Protein AF-A0A8J2XDL2-F1 (afdb_monomer)

Mean predicted aligned error: 12.48 Å

Radius of gyration: 24.49 Å; Cα contacts (8 Å, |Δi|>4): 687; chains: 1; bounding box: 80×58×61 Å

Secondary structure (DSSP, 8-state):
---PPPPP------EEEEE-S-EEEESSSS-GGGS-GGGEEEE-SSSEEEEEEEEEEETTEEEEEESS--BTTBSEEEEEGGGEEEEETTS-B--------HHHHHHHHHHHTT-----STT-EEEEEEETB-TTS-B----TTS--EEEEEEEEETTEEEEEEEEEEESS--HHHHHS-SSTT-EEEEPSEEEEEEEEEEETTTEEEEEE-SS-EEEEEE-S-SS-STTPEEEEE-----EEE-TT--TT--TTS-SS-EEES-HHHHHHHHHHHHT-HHHHH-TT--EEEEEEEGGG-

Solvent-accessible surface area (backbone atoms only — not comparable to full-atom values): 16258 Å² total; per-residue (Å²): 135,84,82,82,77,78,79,78,78,83,69,84,43,55,28,33,42,32,31,73,42,71,43,59,36,21,61,55,99,64,64,71,91,78,45,57,75,80,44,43,47,77,44,73,68,71,78,37,78,41,46,17,54,48,74,46,71,55,95,69,21,37,39,34,30,43,39,99,52,62,58,90,85,41,42,51,35,30,36,51,47,94,30,41,46,48,22,38,85,86,67,48,72,53,69,78,76,70,73,50,55,65,43,48,30,50,53,52,41,28,57,77,70,70,45,85,77,60,62,54,84,62,30,63,32,40,36,34,30,39,23,22,43,97,91,63,45,71,54,87,61,60,85,25,34,43,50,11,35,40,31,32,38,26,28,60,96,86,42,62,38,61,83,42,75,40,55,4,24,56,50,38,5,57,55,23,38,75,50,57,87,38,95,59,21,20,31,31,58,52,76,41,73,48,61,18,35,24,72,42,56,54,93,78,74,45,82,25,35,32,50,73,62,45,68,46,53,23,24,23,26,58,84,54,78,86,50,67,81,90,40,53,81,45,76,42,84,81,67,52,25,42,42,54,35,76,58,45,59,58,77,38,42,49,89,60,16,55,23,20,35,28,31,29,36,51,66,61,36,50,52,50,52,53,55,56,59,60,15,56,64,31,68,76,33,73,80,40,60,38,51,40,35,35,40,57,33,91,67,95

Foldseek 3Di:
DDDDDDDDDDFLQFKKKWFAAWWKWAQDPDDPVPDDPLGIDIDHDPGDIFRFNDWDDDPQWIFTQTTPDDDSPDRTITIHNVGIFMAGPVRHTDDRPPPPQLQVLVVVLCVVVVNDDDAPPLAWAKEKEQQADPRLHGHPSDAFFQRIKIFIWYADVNRIDTPAIFRWDQFAFLCCQVVPPDQLAQWRFDAFKDWAWAWDDDVNPDIWTWGHRAKTKTFHNNVSPRDSPPTDIDIGHDGQIEEEQDQDDRRHSDHVGSRHIYGHDNVSRVVRVVSVCSRVQCVVPSRGTHMYGYHYSVSD

Structure (mmCIF, N/CA/C/O backbone):
data_AF-A0A8J2XDL2-F1
#
_entry.id   AF-A0A8J2XDL2-F1
#
loop_
_atom_site.group_PDB
_atom_site.id
_atom_site.type_symbol
_atom_site.label_atom_id
_atom_site.label_alt_id
_atom_site.label_comp_id
_atom_site.label_asym_id
_atom_site.label_entity_id
_atom_site.label_seq_id
_atom_site.pdbx_PDB_ins_code
_atom_site.Cartn_x
_atom_site.Cartn_y
_atom_site.Cartn_z
_atom_site.occupancy
_atom_site.B_iso_or_equiv
_atom_site.auth_seq_id
_atom_site.auth_comp_id
_atom_site.auth_asym_id
_atom_site.auth_atom_id
_atom_site.pdbx_PDB_model_num
ATOM 1 N N . MET A 1 1 ? -58.203 36.054 27.767 1.00 39.81 1 MET A N 1
ATOM 2 C CA . MET A 1 1 ? -57.000 36.699 27.205 1.00 39.81 1 MET A CA 1
ATOM 3 C C . MET A 1 1 ? -55.914 35.641 27.197 1.00 39.81 1 MET A C 1
ATOM 5 O O . MET A 1 1 ? -55.476 35.220 28.258 1.00 39.81 1 MET A O 1
ATOM 9 N N . LEU A 1 2 ? -55.676 35.085 26.010 1.00 34.97 2 LEU A N 1
ATOM 10 C CA . LEU A 1 2 ? -54.760 33.978 25.745 1.00 34.97 2 LEU A CA 1
ATOM 11 C C . LEU A 1 2 ? -53.324 34.446 26.010 1.00 34.97 2 LEU A C 1
ATOM 13 O O . LEU A 1 2 ? -52.932 35.502 25.521 1.00 34.97 2 LEU A O 1
ATOM 17 N N . LEU A 1 3 ? -52.569 33.686 26.800 1.00 32.34 3 LEU A N 1
ATOM 18 C CA . LEU A 1 3 ? -51.125 33.861 26.916 1.00 32.34 3 LEU A CA 1
ATOM 19 C C . LEU A 1 3 ? -50.498 33.199 25.688 1.00 32.34 3 LEU A C 1
ATOM 21 O O . LEU A 1 3 ? -50.536 31.979 25.556 1.00 32.34 3 LEU A O 1
ATOM 25 N N . GLU A 1 4 ? -49.989 34.013 24.768 1.00 34.16 4 GLU A N 1
ATOM 26 C CA . GLU A 1 4 ? -49.201 33.544 23.632 1.00 34.16 4 GLU A CA 1
ATOM 27 C C . GLU A 1 4 ? -47.918 32.870 24.138 1.00 34.16 4 GLU A C 1
ATOM 29 O O . GLU A 1 4 ? -47.067 33.498 24.776 1.00 34.16 4 GLU A O 1
ATOM 34 N N . GLU A 1 5 ? -47.766 31.578 23.848 1.00 40.28 5 GLU A N 1
ATOM 35 C CA . GLU A 1 5 ? -46.479 30.900 23.952 1.00 40.28 5 GLU A CA 1
ATOM 36 C C . GLU A 1 5 ? -45.518 31.509 22.925 1.00 40.28 5 GLU A C 1
ATOM 38 O O . GLU A 1 5 ? -45.758 31.467 21.716 1.00 40.28 5 GLU A O 1
ATOM 43 N N . LYS A 1 6 ? -44.399 32.069 23.398 1.00 35.56 6 LYS A N 1
ATOM 44 C CA . LYS A 1 6 ? -43.301 32.472 22.513 1.00 35.56 6 LYS A CA 1
ATOM 45 C C . LYS A 1 6 ? -42.813 31.242 21.731 1.00 35.56 6 LYS A C 1
ATOM 47 O O . LYS A 1 6 ? -42.549 30.209 22.352 1.00 35.56 6 LYS A O 1
ATOM 52 N N . PRO A 1 7 ? -42.628 31.332 20.403 1.00 38.03 7 PRO A N 1
ATOM 53 C CA . PRO A 1 7 ? -42.172 30.197 19.616 1.00 38.03 7 PRO A CA 1
ATOM 54 C C . PRO A 1 7 ? -40.765 29.788 20.065 1.00 38.03 7 PRO A C 1
ATOM 56 O O . PRO A 1 7 ? -39.837 30.599 20.057 1.00 38.03 7 PRO A O 1
ATOM 59 N N . LYS A 1 8 ? -40.598 28.516 20.454 1.00 44.81 8 LYS A N 1
ATOM 60 C CA . LYS A 1 8 ? -39.275 27.901 20.624 1.00 44.81 8 LYS A CA 1
ATOM 61 C C . LYS A 1 8 ? -38.514 28.065 19.310 1.00 44.81 8 LYS A C 1
ATOM 63 O O . LYS A 1 8 ? -38.949 27.565 18.274 1.00 44.81 8 LYS A O 1
ATOM 68 N N . GLN A 1 9 ? -37.397 28.779 19.358 1.00 41.22 9 GLN A N 1
ATOM 69 C CA . GLN A 1 9 ? -36.483 28.946 18.234 1.00 41.22 9 GLN A CA 1
ATOM 70 C C . GLN A 1 9 ? -36.079 27.544 17.743 1.00 41.22 9 GLN A C 1
ATOM 72 O O . GLN A 1 9 ? -35.482 26.775 18.497 1.00 41.22 9 GLN A O 1
ATOM 77 N N . LYS A 1 10 ? -36.482 27.170 16.520 1.00 44.41 10 LYS A N 1
ATOM 78 C CA . LYS A 1 10 ? -36.089 25.899 15.895 1.00 44.41 10 LYS A CA 1
ATOM 79 C C . LYS A 1 10 ? -34.563 25.872 15.821 1.00 44.41 10 LYS A C 1
ATOM 81 O O . LYS A 1 10 ? -33.968 26.744 15.199 1.00 44.41 10 LYS A O 1
ATOM 86 N N . THR A 1 11 ? -33.938 24.917 16.498 1.00 53.81 11 THR A N 1
ATOM 87 C CA . THR A 1 11 ? -32.492 24.728 16.435 1.00 53.81 11 THR A CA 1
ATOM 88 C C . THR A 1 11 ? -32.167 23.915 15.179 1.00 53.81 11 THR A C 1
ATOM 90 O O . THR A 1 11 ? -32.761 22.863 14.959 1.00 53.81 11 THR A O 1
ATOM 93 N N . ASP A 1 12 ? -31.202 24.357 14.369 1.00 66.12 12 ASP A N 1
ATOM 94 C CA . ASP A 1 12 ? -30.676 23.582 13.226 1.00 66.12 12 ASP A CA 1
ATOM 95 C C . ASP A 1 12 ? -29.764 22.415 13.674 1.00 66.12 12 ASP A C 1
ATOM 97 O O . ASP A 1 12 ? -28.997 21.853 12.893 1.00 66.12 12 ASP A O 1
ATOM 101 N N . ALA A 1 13 ? -29.808 22.050 14.959 1.00 70.38 13 ALA A N 1
ATOM 102 C CA . ALA A 1 13 ? -29.016 20.967 15.519 1.00 70.38 13 ALA A CA 1
ATOM 103 C C . ALA A 1 13 ? -29.561 19.619 15.034 1.00 70.38 13 ALA A C 1
ATOM 105 O O . ALA A 1 13 ? -30.690 19.228 15.341 1.00 70.38 13 ALA A O 1
ATOM 106 N N . LEU A 1 14 ? -28.744 18.895 14.276 1.00 79.88 14 LEU A N 1
ATOM 107 C CA . LEU A 1 14 ? -29.090 17.580 13.737 1.00 79.88 14 LEU A CA 1
ATOM 108 C C . LEU A 1 14 ? -28.860 16.458 14.758 1.00 79.88 14 LEU A C 1
ATOM 110 O O . LEU A 1 14 ? -29.436 15.379 14.627 1.00 79.88 14 LEU A O 1
ATOM 114 N N . TYR A 1 15 ? -28.038 16.714 15.779 1.00 89.56 15 TYR A N 1
ATOM 115 C CA . TYR A 1 15 ? -27.585 15.711 16.738 1.00 89.56 15 TYR A CA 1
ATOM 116 C C . TYR A 1 15 ? -27.472 16.281 18.156 1.00 89.56 15 TYR A C 1
ATOM 118 O O . TYR A 1 15 ? -27.410 17.496 18.356 1.00 89.56 15 TYR A O 1
ATOM 126 N N . ILE A 1 16 ? -27.385 15.393 19.146 1.00 93.19 16 ILE A N 1
ATOM 127 C CA . ILE A 1 16 ? -27.114 15.727 20.548 1.00 93.19 16 ILE A CA 1
ATOM 128 C C . ILE A 1 16 ? -25.923 14.897 21.025 1.00 93.19 16 ILE A C 1
ATOM 130 O O . ILE A 1 16 ? -25.947 13.669 20.954 1.00 93.19 16 ILE A O 1
ATOM 134 N N . LEU A 1 17 ? -24.882 15.553 21.535 1.00 93.19 17 LEU A N 1
ATOM 135 C CA . LEU A 1 17 ? -23.805 14.895 22.267 1.00 93.19 17 LEU A CA 1
ATOM 136 C C . LEU A 1 17 ? -24.147 14.903 23.759 1.00 93.19 17 LEU A C 1
ATOM 138 O O . LEU A 1 17 ? -24.135 15.950 24.401 1.00 93.19 17 LEU A O 1
ATOM 142 N N . LYS A 1 18 ? -24.437 13.731 24.314 1.00 94.62 18 LYS A N 1
ATOM 143 C CA . LYS A 1 18 ? -24.759 13.527 25.724 1.00 94.62 18 LYS A CA 1
ATOM 144 C C . LYS A 1 18 ? -23.539 13.023 26.482 1.00 94.62 18 LYS A C 1
ATOM 146 O O . LYS A 1 18 ? -23.069 11.914 26.239 1.00 94.62 18 LYS A O 1
ATOM 151 N N . VAL A 1 19 ? -23.036 13.809 27.422 1.00 94.12 19 VAL A N 1
ATOM 152 C CA . VAL A 1 19 ? -21.980 13.400 28.350 1.00 94.12 19 VAL A CA 1
ATOM 153 C C . VAL A 1 19 ? -22.596 12.521 29.434 1.00 94.12 19 VAL A C 1
ATOM 155 O O . VAL A 1 19 ? -23.538 12.929 30.108 1.00 94.12 19 VAL A O 1
ATOM 158 N N . VAL A 1 20 ? -22.088 11.295 29.575 1.00 93.38 20 VAL A N 1
ATOM 159 C CA . VAL A 1 20 ? -22.598 10.280 30.518 1.00 93.38 20 VAL A CA 1
ATOM 160 C C . VAL A 1 20 ? -21.590 9.915 31.613 1.00 93.38 20 VAL A C 1
ATOM 162 O O . VAL A 1 20 ? -21.934 9.198 32.549 1.00 93.38 20 VAL A O 1
ATOM 165 N N . LYS A 1 21 ? -20.347 10.399 31.503 1.00 91.81 21 LYS A N 1
ATOM 166 C CA . LYS A 1 21 ? -19.272 10.302 32.505 1.00 91.81 21 LYS A CA 1
ATOM 167 C C . LYS A 1 21 ? -18.433 11.584 32.470 1.00 91.81 21 LYS A C 1
ATOM 169 O O . LYS A 1 21 ? -18.354 12.176 31.391 1.00 91.81 21 LYS A O 1
ATOM 174 N N . PRO A 1 22 ? -17.760 11.983 33.570 1.00 93.19 22 PRO A N 1
ATOM 175 C CA . PRO A 1 22 ? -16.950 13.195 33.559 1.00 93.19 22 PRO A CA 1
ATOM 176 C C . PRO A 1 22 ? -15.872 13.079 32.482 1.00 93.19 22 PRO A C 1
ATOM 178 O O . PRO A 1 22 ? -15.264 12.017 32.311 1.00 93.19 22 PRO A O 1
ATOM 181 N N . THR A 1 23 ? -15.655 14.129 31.699 1.00 93.12 23 THR A N 1
ATOM 182 C CA . THR A 1 23 ? -14.748 14.050 30.548 1.00 93.12 23 THR A CA 1
ATOM 183 C C . THR A 1 23 ? -14.108 15.388 30.231 1.00 93.12 23 THR A C 1
ATOM 185 O O . THR A 1 23 ? -14.631 16.440 30.580 1.00 93.12 23 THR A O 1
ATOM 188 N N . THR A 1 24 ? -12.963 15.361 29.555 1.00 92.25 24 THR A N 1
ATOM 189 C CA . THR A 1 24 ? -12.309 16.573 29.060 1.00 92.25 24 THR A CA 1
ATOM 190 C C . THR A 1 24 ? -12.615 16.736 27.581 1.00 92.25 24 THR A C 1
ATOM 192 O O . THR A 1 24 ? -12.204 15.910 26.763 1.00 92.25 24 THR A O 1
ATOM 195 N N . PHE A 1 25 ? -13.288 17.825 27.223 1.00 93.12 25 PHE A N 1
ATOM 196 C CA . PHE A 1 25 ? -13.358 18.265 25.836 1.00 93.12 25 PHE A CA 1
ATOM 197 C C . PHE A 1 25 ? -12.051 18.964 25.470 1.00 93.12 25 PHE A C 1
ATOM 199 O O . PHE A 1 25 ? -11.505 19.752 26.246 1.00 93.12 25 PHE A O 1
ATOM 206 N N . LYS A 1 26 ? -11.540 18.661 24.279 1.00 91.75 26 LYS A N 1
ATOM 207 C CA . LYS A 1 26 ? -10.264 19.180 23.767 1.00 91.75 26 LYS A CA 1
ATOM 208 C C . LYS A 1 26 ? -10.476 19.930 22.457 1.00 91.75 26 LYS A C 1
ATOM 210 O O . LYS A 1 26 ? -11.242 19.457 21.628 1.00 91.75 26 LYS A O 1
ATOM 215 N N . ALA A 1 27 ? -9.805 21.056 22.240 1.00 86.44 27 ALA A N 1
ATOM 216 C CA . ALA A 1 27 ? -9.896 21.784 20.970 1.00 86.44 27 ALA A CA 1
ATOM 217 C C . ALA A 1 27 ? -9.134 21.064 19.835 1.00 86.44 27 ALA A C 1
ATOM 219 O O . ALA A 1 27 ? -9.422 21.264 18.657 1.00 86.44 27 ALA A O 1
ATOM 220 N N . GLU A 1 28 ? -8.190 20.183 20.185 1.00 76.81 28 GLU A N 1
ATOM 221 C CA . GLU A 1 28 ? -7.367 19.407 19.250 1.00 76.81 28 GLU A CA 1
ATOM 222 C C . GLU A 1 28 ? -7.272 17.931 19.677 1.00 76.81 28 GLU A C 1
ATOM 224 O O . GLU A 1 28 ? -7.449 17.585 20.848 1.00 76.81 28 GLU A O 1
ATOM 229 N N . ALA A 1 29 ? -6.955 17.045 18.729 1.00 67.44 29 ALA A N 1
ATOM 230 C CA . ALA A 1 29 ? -6.889 15.595 18.932 1.00 67.44 29 ALA A CA 1
ATOM 231 C C . ALA A 1 29 ? -5.572 15.103 19.574 1.00 67.44 29 ALA A C 1
ATOM 233 O O . ALA A 1 29 ? -5.119 13.999 19.284 1.00 67.44 29 ALA A O 1
ATOM 234 N N . ILE A 1 30 ? -4.948 15.898 20.446 1.00 69.50 30 ILE A N 1
ATOM 235 C CA . ILE A 1 30 ? -3.737 15.513 21.194 1.00 69.50 30 ILE A CA 1
ATOM 236 C C . ILE A 1 30 ? -4.091 15.111 22.638 1.00 69.50 30 ILE A C 1
ATOM 238 O O . ILE A 1 30 ? -5.242 15.240 23.073 1.00 69.50 30 ILE A O 1
ATOM 242 N N . GLN A 1 31 ? -3.142 14.549 23.393 1.00 67.56 31 GLN A N 1
ATOM 243 C CA . GLN A 1 31 ? -3.371 14.201 24.802 1.00 67.56 31 GLN A CA 1
ATOM 244 C C . GLN A 1 31 ? -3.561 15.483 25.634 1.00 67.56 31 GLN A C 1
ATOM 246 O O . GLN A 1 31 ? -2.840 16.463 25.458 1.00 67.56 31 GLN A O 1
ATOM 251 N N . SER A 1 32 ? -4.542 15.484 26.544 1.00 63.41 32 SER A N 1
ATOM 252 C CA . SER A 1 32 ? -4.966 16.674 27.306 1.00 63.41 32 SER A CA 1
ATOM 253 C C . SER A 1 32 ? -3.867 17.295 28.172 1.00 63.41 32 SER A C 1
ATOM 255 O O . SER A 1 32 ? -3.933 18.487 28.468 1.00 63.41 32 SER A O 1
ATOM 257 N N . SER A 1 33 ? -2.851 16.519 28.556 1.00 70.56 33 SER A N 1
ATOM 258 C CA . SER A 1 33 ? -1.669 16.997 29.282 1.00 70.56 33 SER A CA 1
ATOM 259 C C . SER A 1 33 ? -0.778 17.923 28.451 1.00 70.56 33 SER A C 1
ATOM 261 O O . SER A 1 33 ? -0.059 18.728 29.027 1.00 70.56 33 SER A O 1
ATOM 263 N N . PHE A 1 34 ? -0.832 17.828 27.119 1.00 71.62 34 PHE A N 1
ATOM 264 C CA . PHE A 1 34 ? -0.083 18.692 26.199 1.00 71.62 34 PHE A CA 1
ATOM 265 C C . PHE A 1 34 ? -0.919 19.861 25.666 1.00 71.62 34 PHE A C 1
ATOM 267 O O . PHE A 1 34 ? -0.408 20.670 24.895 1.00 71.62 34 PHE A O 1
ATOM 274 N N . LEU A 1 35 ? -2.197 19.959 26.054 1.00 78.25 35 LEU A N 1
ATOM 275 C CA . LEU A 1 35 ? -3.052 21.074 25.664 1.00 78.25 35 LEU A CA 1
ATOM 276 C C . LEU A 1 35 ? -2.948 22.222 26.670 1.00 78.25 35 LEU A C 1
ATOM 278 O O . LEU A 1 35 ? -3.144 21.987 27.869 1.00 78.25 35 LEU A O 1
ATOM 282 N N . PRO A 1 36 ? -2.732 23.456 26.181 1.00 82.81 36 PRO A N 1
ATOM 283 C CA . PRO A 1 36 ? -2.966 24.670 26.954 1.00 82.81 36 PRO A CA 1
ATOM 284 C C . PRO A 1 36 ? -4.351 24.671 27.632 1.00 82.81 36 PRO A C 1
ATOM 286 O O . PRO A 1 36 ? -5.318 24.130 27.087 1.00 82.81 36 PRO A O 1
ATOM 289 N N . GLU A 1 37 ? -4.465 25.266 28.825 1.00 84.31 37 GLU A N 1
ATOM 290 C CA . GLU A 1 37 ? -5.707 25.270 29.627 1.00 84.31 37 GLU A CA 1
ATOM 291 C C . GLU A 1 37 ? -6.887 25.971 28.938 1.00 84.31 37 GLU A C 1
ATOM 293 O O . GLU A 1 37 ? -8.049 25.649 29.184 1.00 84.31 37 GLU A O 1
ATOM 298 N N . ASP A 1 38 ? -6.623 26.914 28.042 1.00 84.62 38 ASP A N 1
ATOM 299 C CA . ASP A 1 38 ? -7.622 27.577 27.202 1.00 84.62 38 ASP A CA 1
ATOM 300 C C . ASP A 1 38 ? -8.158 26.664 26.083 1.00 84.62 38 ASP A C 1
ATOM 302 O O . ASP A 1 38 ? -9.281 26.859 25.620 1.00 84.62 38 ASP A O 1
ATOM 306 N N . LYS A 1 39 ? -7.417 25.610 25.713 1.00 86.06 39 LYS A N 1
ATOM 307 C CA . LYS A 1 39 ? -7.780 24.627 24.675 1.00 86.06 39 LYS A CA 1
ATOM 308 C C . LYS A 1 39 ? -8.393 23.330 25.210 1.00 86.06 39 LYS A C 1
ATOM 310 O O . LYS A 1 39 ? -8.594 22.377 24.450 1.00 86.06 39 LYS A O 1
ATOM 315 N N . LYS A 1 40 ? -8.704 23.263 26.503 1.00 89.88 40 LYS A N 1
ATOM 316 C CA . LYS A 1 40 ? -9.424 22.137 27.108 1.00 89.88 40 LYS A CA 1
ATOM 317 C C . LYS A 1 40 ? -10.445 22.612 28.129 1.00 89.88 40 LYS A C 1
ATOM 319 O O . LYS A 1 40 ? -10.314 23.679 28.727 1.00 89.88 40 LYS A O 1
ATOM 324 N N . VAL A 1 41 ? -11.480 21.819 28.339 1.00 91.94 41 VAL A N 1
ATOM 325 C CA . VAL A 1 41 ? -12.513 22.097 29.338 1.00 91.94 41 VAL A CA 1
ATOM 326 C C . VAL A 1 41 ? -12.982 20.784 29.941 1.00 91.94 41 VAL A C 1
ATOM 328 O O . VAL A 1 41 ? -13.222 19.816 29.221 1.00 91.94 41 VAL A O 1
ATOM 331 N N . VAL A 1 42 ? -13.044 20.730 31.268 1.00 92.00 42 VAL A N 1
ATOM 332 C CA . VAL A 1 42 ? -13.576 19.573 31.987 1.00 92.00 42 VAL A CA 1
ATOM 333 C C . VAL A 1 42 ? -15.082 19.746 32.101 1.00 92.00 42 VAL A C 1
ATOM 335 O O . VAL A 1 42 ? -15.563 20.811 32.479 1.00 92.00 42 VAL A O 1
ATOM 338 N N . ILE A 1 43 ? -15.806 18.696 31.739 1.00 93.12 43 ILE A N 1
ATOM 339 C CA . ILE A 1 43 ? -17.247 18.584 31.878 1.00 93.12 43 ILE A CA 1
ATOM 340 C C . ILE A 1 43 ? -17.516 17.606 33.020 1.00 93.12 43 ILE A C 1
ATOM 342 O O . ILE A 1 43 ? -17.297 16.402 32.864 1.00 93.12 43 ILE A O 1
ATOM 346 N N . GLU A 1 44 ? -17.925 18.132 34.174 1.00 91.06 44 GLU A N 1
ATOM 347 C CA . GLU A 1 44 ? -18.177 17.347 35.394 1.00 91.06 44 GLU A CA 1
ATOM 348 C C . GLU A 1 44 ? -19.668 17.076 35.632 1.00 91.06 44 GLU A C 1
ATOM 350 O O . GLU A 1 44 ? -20.020 16.055 36.222 1.00 91.06 44 GLU A O 1
ATOM 355 N N . GLU A 1 45 ? -20.546 17.954 35.141 1.00 89.25 45 GLU A N 1
ATOM 356 C CA . GLU A 1 45 ? -21.996 17.811 35.277 1.00 89.25 45 GLU A CA 1
ATOM 357 C C . GLU A 1 45 ? -22.525 16.703 34.358 1.00 89.25 45 GLU A C 1
ATOM 359 O O . GLU A 1 45 ? -22.237 16.670 33.160 1.00 89.25 45 GLU A O 1
ATOM 364 N N . ILE A 1 46 ? -23.284 15.758 34.924 1.00 89.81 46 ILE A N 1
ATOM 365 C CA . ILE A 1 46 ? -23.775 14.575 34.205 1.00 89.81 46 ILE A CA 1
ATOM 366 C C . ILE A 1 46 ? -25.235 14.287 34.589 1.00 89.81 46 ILE A C 1
ATOM 368 O O . ILE A 1 46 ? -25.543 14.234 35.780 1.00 89.81 46 ILE A O 1
ATOM 372 N N . PRO A 1 47 ? -26.117 13.994 33.616 1.00 87.06 47 PRO A N 1
ATOM 373 C CA . PRO A 1 47 ? -25.863 14.109 32.186 1.00 87.06 47 PRO A CA 1
ATOM 374 C C . PRO A 1 47 ? -25.821 15.578 31.759 1.00 87.06 47 PRO A C 1
ATOM 376 O O . PRO A 1 47 ? -26.663 16.366 32.179 1.00 87.06 47 PRO A O 1
ATOM 379 N N . GLN A 1 48 ? -24.895 15.927 30.871 1.00 94.31 48 GLN A N 1
ATOM 380 C CA . GLN A 1 48 ? -24.911 17.223 30.192 1.00 94.31 48 GLN A CA 1
ATOM 381 C C . GLN A 1 48 ? -25.033 17.010 28.687 1.00 94.31 48 GLN A C 1
ATOM 383 O O . GLN A 1 48 ? -24.337 16.176 28.106 1.00 94.31 48 GLN A O 1
ATOM 388 N N . GLU A 1 49 ? -25.952 17.735 28.057 1.00 93.94 49 GLU A N 1
ATOM 389 C CA . GLU A 1 49 ? -26.284 17.577 26.644 1.00 93.94 49 GLU A CA 1
ATOM 390 C C . GLU A 1 49 ? -25.863 18.809 25.851 1.00 93.94 49 GLU A C 1
ATOM 392 O O . GLU A 1 49 ? -26.146 19.946 26.223 1.00 93.94 49 GLU A O 1
ATOM 397 N N . PHE A 1 50 ? -25.192 18.565 24.731 1.00 93.88 50 PHE A N 1
ATOM 398 C CA . PHE A 1 50 ? -24.717 19.598 23.829 1.00 93.88 50 PHE A CA 1
ATOM 399 C C . PHE A 1 50 ? -25.373 19.398 22.459 1.00 93.88 50 PHE A C 1
ATOM 401 O O . PHE A 1 50 ? -25.140 18.368 21.823 1.00 93.88 50 PHE A O 1
ATOM 408 N N . PRO A 1 51 ? -26.178 20.357 21.972 1.00 93.69 51 PRO A N 1
ATOM 409 C CA . PRO A 1 51 ? -26.649 20.356 20.592 1.00 93.69 51 PRO A CA 1
ATOM 410 C C . PRO A 1 51 ? -25.469 20.393 19.611 1.00 93.69 51 PRO A C 1
ATOM 412 O O . PRO A 1 51 ? -24.516 21.148 19.814 1.00 93.69 51 PRO A O 1
ATOM 415 N N . VAL A 1 52 ? -25.524 19.590 18.548 1.00 91.88 52 VAL A N 1
ATOM 416 C CA . VAL A 1 52 ? -24.440 19.410 17.570 1.00 91.88 52 VAL A CA 1
ATOM 417 C C . VAL A 1 52 ? -24.969 19.600 16.146 1.00 91.88 52 VAL A C 1
ATOM 419 O O . VAL A 1 52 ? -25.967 18.995 15.752 1.00 91.88 52 VAL A O 1
ATOM 422 N N . LEU A 1 53 ? -24.276 20.431 15.362 1.00 85.62 53 LEU A N 1
ATOM 423 C CA . LEU A 1 53 ? -24.544 20.652 13.933 1.00 85.62 53 LEU A CA 1
ATOM 424 C C . LEU A 1 53 ? -23.955 19.529 13.078 1.00 85.62 53 LEU A C 1
ATOM 426 O O . LEU A 1 53 ? -24.610 18.994 12.189 1.00 85.62 53 LEU A O 1
ATOM 430 N N . ALA A 1 54 ? -22.704 19.172 13.357 1.00 83.25 54 ALA A N 1
ATOM 431 C CA . ALA A 1 54 ? -21.948 18.185 12.604 1.00 83.25 54 ALA A CA 1
ATOM 432 C C . ALA A 1 54 ? -20.997 17.430 13.529 1.00 83.25 54 ALA A C 1
ATOM 434 O O . ALA A 1 54 ? -20.533 17.968 14.536 1.00 83.25 54 ALA A O 1
ATOM 435 N N . TYR A 1 55 ? -20.678 16.192 13.171 1.00 88.19 55 TYR A N 1
ATOM 436 C CA . TYR A 1 55 ? -19.689 15.404 13.887 1.00 88.19 55 TYR A CA 1
ATOM 437 C C . TYR A 1 55 ? -18.831 14.580 12.927 1.00 88.19 55 TYR A C 1
ATOM 439 O O . TYR A 1 55 ? -19.255 14.228 11.828 1.00 88.19 55 TYR A O 1
ATOM 447 N N . LYS A 1 56 ? -17.627 14.239 13.380 1.00 83.25 56 LYS A N 1
ATOM 448 C CA . LYS A 1 56 ? -16.738 13.244 12.784 1.00 83.25 56 LYS A CA 1
ATOM 449 C C . LYS A 1 56 ? -16.231 12.339 13.900 1.00 83.25 56 LYS A C 1
ATOM 451 O O . LYS A 1 56 ? -15.922 12.816 14.987 1.00 83.25 56 LYS A O 1
ATOM 456 N N . TYR A 1 57 ? -16.158 11.040 13.648 1.00 79.25 57 TYR A N 1
ATOM 457 C CA . TYR A 1 57 ? -15.568 10.089 14.587 1.00 79.25 57 TYR A CA 1
ATOM 458 C C . TYR A 1 57 ? -14.147 9.744 14.134 1.00 79.25 57 TYR A C 1
ATOM 460 O O . TYR A 1 57 ? -13.956 9.314 12.999 1.00 79.25 57 TYR A O 1
ATOM 468 N N . GLU A 1 58 ? -13.154 9.957 14.997 1.00 73.25 58 GLU A N 1
ATOM 469 C CA . GLU A 1 58 ? -11.748 9.639 14.723 1.00 73.25 58 GLU A CA 1
ATOM 470 C C . GLU A 1 58 ? -10.975 9.396 16.027 1.00 73.25 58 GLU A C 1
ATOM 472 O O . GLU A 1 58 ? -11.234 10.046 17.037 1.00 73.25 58 GLU A O 1
ATOM 477 N N . ASN A 1 59 ? -10.029 8.449 16.028 1.00 73.25 59 ASN A N 1
ATOM 478 C CA . ASN A 1 59 ? -9.126 8.175 17.159 1.00 73.25 59 ASN A CA 1
ATOM 479 C C . ASN A 1 59 ? -9.834 8.037 18.529 1.00 73.25 59 ASN A C 1
ATOM 481 O O . ASN A 1 59 ? -9.403 8.638 19.513 1.00 73.25 59 ASN A O 1
ATOM 485 N N . HIS A 1 60 ? -10.938 7.280 18.602 1.00 79.38 60 HIS A N 1
ATOM 486 C CA . HIS A 1 60 ? -11.777 7.114 19.809 1.00 79.38 60 HIS A CA 1
ATOM 487 C C . HIS A 1 60 ? -12.402 8.412 20.355 1.00 79.38 60 HIS A C 1
ATOM 489 O O . HIS A 1 60 ? -12.777 8.495 21.524 1.00 79.38 60 HIS A O 1
ATOM 495 N N . HIS A 1 61 ? -12.516 9.451 19.530 1.00 86.50 61 HIS A N 1
ATOM 496 C CA . HIS A 1 61 ? -13.163 10.704 19.892 1.00 86.50 61 HIS A CA 1
ATOM 497 C C . HIS A 1 61 ? -14.233 11.075 18.865 1.00 86.50 61 HIS A C 1
ATOM 499 O O . HIS A 1 61 ? -14.105 10.817 17.668 1.00 86.50 61 HIS A O 1
ATOM 505 N N . TYR A 1 62 ? -15.278 11.749 19.334 1.00 88.94 62 TYR A N 1
ATOM 506 C CA . TYR A 1 62 ? -16.150 12.538 18.479 1.00 88.94 62 TYR A CA 1
ATOM 507 C C . TYR A 1 62 ? -15.580 13.946 18.372 1.00 88.94 62 TYR A C 1
ATOM 509 O O . TYR A 1 62 ? -15.540 14.670 19.364 1.00 88.94 62 TYR A O 1
ATOM 517 N N . LYS A 1 63 ? -15.169 14.344 17.171 1.00 92.06 63 LYS A N 1
ATOM 518 C CA . LYS A 1 63 ? -15.002 15.748 16.812 1.00 92.06 63 LYS A CA 1
ATOM 519 C C . LYS A 1 63 ? -16.383 16.309 16.505 1.00 92.06 63 LYS A C 1
ATOM 521 O O . LYS A 1 63 ? -16.973 15.943 15.493 1.00 92.06 63 LYS A O 1
ATOM 526 N N . VAL A 1 64 ? -16.912 17.160 17.368 1.00 91.75 64 VAL A N 1
ATOM 527 C CA . VAL A 1 64 ? -18.245 17.754 17.231 1.00 91.75 64 VAL A CA 1
ATOM 528 C C . VAL A 1 64 ? -18.147 19.247 16.978 1.00 91.75 64 VAL A C 1
ATOM 530 O O . VAL A 1 64 ? -17.295 19.917 17.556 1.00 91.75 64 VAL A O 1
ATOM 533 N N . SER A 1 65 ? -19.047 19.770 16.154 1.00 91.31 65 SER A N 1
ATOM 534 C CA . SER A 1 65 ? -19.316 21.200 16.029 1.00 91.31 65 SER A CA 1
ATOM 535 C C . SER A 1 65 ? -20.621 21.510 16.757 1.00 91.31 65 SER A C 1
ATOM 537 O O . SER A 1 65 ? -21.691 21.068 16.337 1.00 91.31 65 SER A O 1
ATOM 539 N N . LEU A 1 66 ? -20.525 22.232 17.871 1.00 92.69 66 LEU A N 1
ATOM 540 C CA . LEU A 1 66 ? -21.649 22.597 18.725 1.00 92.69 66 LEU A CA 1
ATOM 541 C C . LEU A 1 66 ? -22.592 23.560 17.998 1.00 92.69 66 LEU A C 1
ATOM 543 O O . LEU A 1 66 ? -22.151 24.477 17.304 1.00 92.69 66 LEU A O 1
ATOM 547 N N . ALA A 1 67 ? -23.895 23.360 18.175 1.00 89.81 67 ALA A N 1
ATOM 548 C CA . ALA A 1 67 ? -24.917 24.253 17.655 1.00 89.81 67 ALA A CA 1
ATOM 549 C C . ALA A 1 67 ? -25.211 25.363 18.664 1.00 89.81 67 ALA A C 1
ATOM 551 O O . ALA A 1 67 ? -25.425 25.088 19.843 1.00 89.81 67 ALA A O 1
ATOM 552 N N . ASN A 1 68 ? -25.276 26.605 18.180 1.00 84.19 68 ASN A N 1
ATOM 553 C CA . ASN A 1 68 ? -25.772 27.775 18.917 1.00 84.19 68 ASN A CA 1
ATOM 554 C C . ASN A 1 68 ? -25.059 28.078 20.247 1.00 84.19 68 ASN A C 1
ATOM 556 O O . ASN A 1 68 ? -25.584 28.823 21.070 1.00 84.19 68 ASN A O 1
ATOM 560 N N . GLN A 1 69 ? -23.864 27.527 20.457 1.00 87.12 69 GLN A N 1
ATOM 561 C CA . GLN A 1 69 ? -23.049 27.787 21.637 1.00 87.12 69 GLN A CA 1
ATOM 562 C C . GLN A 1 69 ? -21.562 27.641 21.325 1.00 87.12 69 GLN A C 1
ATOM 564 O O . GLN A 1 69 ? -21.159 26.914 20.414 1.00 87.12 69 GLN A O 1
ATOM 569 N N . THR A 1 70 ? -20.743 28.310 22.128 1.00 90.12 70 THR A N 1
ATOM 570 C CA . THR A 1 70 ? -19.300 28.091 22.196 1.00 90.12 70 THR A CA 1
ATOM 571 C C . THR A 1 70 ? -18.915 27.807 23.639 1.00 90.12 70 THR A C 1
ATOM 573 O O . THR A 1 70 ? -19.562 28.274 24.574 1.00 90.12 70 THR A O 1
ATOM 576 N N . ILE A 1 71 ? -17.849 27.038 23.824 1.00 88.81 71 ILE A N 1
ATOM 577 C CA . ILE A 1 71 ? -17.214 26.851 25.128 1.00 88.81 71 ILE A CA 1
ATOM 578 C C . ILE A 1 71 ? -15.836 27.477 24.997 1.00 88.81 71 ILE A C 1
ATOM 580 O O . ILE A 1 71 ? -15.163 27.228 24.003 1.00 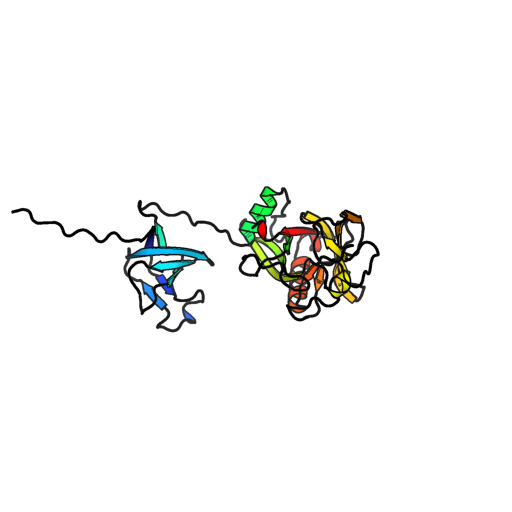88.81 71 ILE A O 1
ATOM 584 N N . LYS A 1 72 ? -15.433 28.356 25.921 1.00 87.50 72 LYS A N 1
ATOM 585 C CA . LYS A 1 72 ? -14.146 29.083 25.842 1.00 87.50 72 LYS A CA 1
ATOM 586 C C . LYS A 1 72 ? -13.862 29.722 24.460 1.00 87.50 72 LYS A C 1
ATOM 588 O O . LYS A 1 72 ? -12.720 29.774 24.024 1.00 87.50 72 LYS A O 1
ATOM 593 N N . GLY A 1 73 ? -14.897 30.176 23.745 1.00 86.62 73 GLY A N 1
ATOM 594 C CA . GLY A 1 73 ? -14.769 30.777 22.408 1.00 86.62 73 GLY A CA 1
ATOM 595 C C . GLY A 1 73 ? -14.651 29.791 21.235 1.00 86.62 73 GLY A C 1
ATOM 596 O O . GLY A 1 73 ? -14.671 30.228 20.087 1.00 86.62 73 GLY A O 1
ATOM 597 N N . PHE A 1 74 ? -14.605 28.477 21.478 1.00 86.56 74 PHE A N 1
ATOM 598 C CA . PHE A 1 74 ? -14.561 27.451 20.433 1.00 86.56 74 PHE A CA 1
ATOM 599 C C . PHE A 1 74 ? -15.918 26.769 20.255 1.00 86.56 74 PHE A C 1
ATOM 601 O O . PHE A 1 74 ? -16.582 26.392 21.226 1.00 86.56 74 PHE A O 1
ATOM 608 N N . ASN A 1 75 ? -16.305 26.549 18.999 1.00 91.00 75 ASN A N 1
ATOM 609 C CA . ASN A 1 75 ? -17.488 25.761 18.650 1.00 91.00 75 ASN A CA 1
ATOM 610 C C . ASN A 1 75 ? -17.160 24.296 18.324 1.00 91.00 75 ASN A C 1
ATOM 612 O O . ASN A 1 75 ? -18.080 23.498 18.197 1.00 91.00 75 ASN A O 1
ATOM 616 N N . THR A 1 76 ? -15.885 23.931 18.164 1.00 92.00 76 THR A N 1
ATOM 617 C CA . THR A 1 76 ? -15.469 22.589 17.743 1.00 92.00 76 THR A CA 1
ATOM 618 C C . THR A 1 76 ? -14.629 21.927 18.823 1.00 92.00 76 THR A C 1
ATOM 620 O O . THR A 1 76 ? -13.660 22.516 19.295 1.00 92.00 76 THR A O 1
ATOM 623 N N . TRP A 1 77 ? -14.998 20.702 19.194 1.00 94.81 77 TRP A N 1
ATOM 624 C CA . TRP A 1 77 ? -14.423 19.988 20.331 1.00 94.81 77 TRP A CA 1
ATOM 625 C C . TRP A 1 77 ? -14.284 18.492 20.054 1.00 94.81 77 TRP A C 1
ATOM 627 O O . TRP A 1 77 ? -15.115 17.899 19.376 1.00 94.81 77 TRP A O 1
ATOM 637 N N . TYR A 1 78 ? -13.251 17.873 20.617 1.00 92.06 78 TYR A N 1
ATOM 638 C CA . TYR A 1 78 ? -13.054 16.429 20.661 1.00 92.06 78 TYR A CA 1
ATOM 639 C C . TYR A 1 78 ? -13.515 15.893 22.014 1.00 92.06 78 TYR A C 1
ATOM 641 O O . TYR A 1 78 ? -12.972 16.281 23.051 1.00 92.06 78 TYR A O 1
ATOM 649 N N . ALA A 1 79 ? -14.473 14.972 21.994 1.00 91.56 79 ALA A N 1
ATOM 650 C CA . ALA A 1 79 ? -15.007 14.297 23.169 1.00 91.56 79 ALA A CA 1
ATOM 651 C C . ALA A 1 79 ? -14.684 12.801 23.117 1.00 91.56 79 ALA A C 1
ATOM 653 O O . ALA A 1 79 ? -14.944 12.152 22.105 1.00 91.56 79 ALA A O 1
ATOM 654 N N . TYR A 1 80 ? -14.119 12.250 24.193 1.00 88.88 80 TYR A N 1
ATOM 655 C CA . TYR A 1 80 ? -13.778 10.827 24.264 1.00 88.88 80 TYR A CA 1
ATOM 656 C C . TYR A 1 80 ? -15.035 9.947 24.216 1.00 88.88 80 TYR A C 1
ATOM 658 O O . TYR A 1 80 ? -15.959 10.130 25.012 1.00 88.88 80 TYR A O 1
ATOM 666 N N . ASP A 1 81 ? -15.062 8.986 23.292 1.00 85.81 81 ASP A N 1
ATOM 667 C CA . ASP A 1 81 ? -16.255 8.207 22.952 1.00 85.81 81 ASP A CA 1
ATOM 668 C C . ASP A 1 81 ? -16.747 7.289 24.082 1.00 85.81 81 ASP A C 1
ATOM 670 O O . ASP A 1 81 ? -17.939 7.010 24.170 1.00 85.81 81 ASP A O 1
ATOM 674 N N . GLY A 1 82 ? -15.863 6.866 24.988 1.00 85.75 82 GLY A N 1
ATOM 675 C CA . GLY A 1 82 ? -16.221 6.040 26.140 1.00 85.75 82 GLY A CA 1
ATOM 676 C C . GLY A 1 82 ? -17.008 6.783 27.225 1.00 85.75 82 GLY A C 1
ATOM 677 O O . GLY A 1 82 ? -17.546 6.144 28.135 1.00 85.75 82 GLY A O 1
ATOM 678 N N . HIS A 1 83 ? -17.044 8.120 27.174 1.00 92.81 83 HIS A N 1
ATOM 679 C CA . HIS A 1 83 ? -17.687 8.973 28.183 1.00 92.81 83 HIS A CA 1
ATOM 680 C C . HIS A 1 83 ? -18.922 9.711 27.653 1.00 92.81 83 HIS A C 1
ATOM 682 O O . HIS A 1 83 ? -19.605 10.389 28.423 1.00 92.81 83 HIS A O 1
ATOM 688 N N . VAL A 1 84 ? -19.221 9.593 26.358 1.00 92.38 84 VAL A N 1
ATOM 689 C CA . VAL A 1 84 ? -20.301 10.335 25.699 1.00 92.38 84 VAL A CA 1
ATOM 690 C C . VAL A 1 84 ? -21.137 9.428 24.798 1.00 92.38 84 VAL A C 1
ATOM 692 O O . VAL A 1 84 ? -20.678 8.398 24.314 1.00 92.38 84 VAL A O 1
ATOM 695 N N . GLN A 1 85 ? -22.377 9.828 24.546 1.00 91.69 85 GLN A N 1
ATOM 696 C CA . GLN A 1 85 ? -23.280 9.211 23.583 1.00 91.69 85 GLN A CA 1
ATOM 697 C C . GLN A 1 85 ? -23.688 10.258 22.554 1.00 91.69 85 GLN A C 1
ATOM 699 O O . GLN A 1 85 ? -24.055 11.370 22.920 1.00 91.69 85 GLN A O 1
ATOM 704 N N . LEU A 1 86 ? -23.645 9.907 21.272 1.00 90.06 86 LEU A N 1
ATOM 705 C CA . LEU A 1 86 ? -24.184 10.756 20.217 1.00 90.06 86 LEU A CA 1
ATOM 706 C C . LEU A 1 86 ? -25.589 10.264 19.857 1.00 90.06 86 LEU A C 1
ATOM 708 O O . LEU A 1 86 ? -25.773 9.076 19.594 1.00 90.06 86 LEU A O 1
ATOM 712 N N . LEU A 1 87 ? -26.575 11.156 19.883 1.00 90.56 87 LEU A N 1
ATOM 713 C CA . LEU A 1 87 ? -27.992 10.863 19.671 1.00 90.56 87 LEU A CA 1
ATOM 714 C C . LEU A 1 87 ? -28.518 11.644 18.461 1.00 90.56 87 LEU A C 1
ATOM 716 O O . LEU A 1 87 ? -28.074 12.766 18.209 1.00 90.56 87 LEU A O 1
ATOM 720 N N . ASP A 1 88 ? -29.458 11.061 17.718 1.00 83.12 88 ASP A N 1
ATOM 721 C CA . ASP A 1 88 ? -30.205 11.775 16.678 1.00 83.12 88 ASP A CA 1
ATOM 722 C C . ASP A 1 88 ? -31.351 12.611 17.281 1.00 83.12 88 ASP A C 1
ATOM 724 O O . ASP A 1 88 ? -31.598 12.583 18.489 1.00 83.12 88 ASP A O 1
ATOM 728 N N . GLN A 1 89 ? -32.079 13.351 16.440 1.00 79.19 89 GLN A N 1
ATOM 729 C CA . GLN A 1 89 ? -33.211 14.189 16.869 1.00 79.19 89 GLN A CA 1
ATOM 730 C C . GLN A 1 89 ? -34.366 13.402 17.514 1.00 79.19 89 GLN A C 1
ATOM 732 O O . GLN A 1 89 ? -35.220 13.995 18.168 1.00 79.19 89 GLN A O 1
ATOM 737 N N . THR A 1 90 ? -34.405 12.078 17.342 1.00 77.88 90 THR A N 1
ATOM 738 C CA . THR A 1 90 ? -35.405 11.195 17.958 1.00 77.88 90 THR A CA 1
ATOM 739 C C . THR A 1 90 ? -34.940 10.631 19.305 1.00 77.88 90 THR A C 1
ATOM 741 O O . THR A 1 90 ? -35.672 9.880 19.945 1.00 77.88 90 THR A O 1
ATOM 744 N N . GLY A 1 91 ? -33.729 10.988 19.752 1.00 78.19 91 GLY A N 1
ATOM 745 C CA . GLY A 1 91 ? -33.116 10.484 20.981 1.00 78.19 91 GLY A CA 1
ATOM 746 C C . GLY A 1 91 ? -32.514 9.085 20.834 1.00 78.19 91 GLY A C 1
ATOM 747 O O . GLY A 1 91 ? -32.063 8.498 21.820 1.00 78.19 91 GLY A O 1
ATOM 748 N N . LYS A 1 92 ? -32.477 8.533 19.618 1.00 79.12 92 LYS A N 1
ATOM 749 C CA . LYS A 1 92 ? -31.870 7.231 19.358 1.00 79.12 92 LYS A CA 1
ATOM 750 C C . LYS A 1 92 ? -30.359 7.393 19.285 1.00 79.12 92 LYS A C 1
ATOM 752 O O . LYS A 1 92 ? -29.847 8.273 18.593 1.00 79.12 92 LYS A O 1
ATOM 757 N N . SER A 1 93 ? -29.630 6.520 19.982 1.00 80.06 93 SER A N 1
ATOM 758 C CA . SER A 1 93 ? -28.174 6.501 19.880 1.00 80.06 93 SER A CA 1
ATOM 759 C C . SER A 1 93 ? -27.753 6.253 18.441 1.00 80.06 93 SER A C 1
ATOM 761 O O . SER A 1 93 ? -28.081 5.223 17.840 1.00 80.06 93 SER A O 1
ATOM 763 N N . ILE A 1 94 ? -26.984 7.194 17.913 1.00 75.31 94 ILE A N 1
ATOM 764 C CA . ILE A 1 94 ? -26.312 7.045 16.640 1.00 75.31 94 ILE A CA 1
ATOM 765 C C . ILE A 1 94 ? -25.226 6.013 16.875 1.00 75.31 94 ILE A C 1
ATOM 767 O O . ILE A 1 94 ? -24.219 6.264 17.543 1.00 75.31 94 ILE A O 1
ATOM 771 N N . LYS A 1 95 ? -25.454 4.808 16.348 1.00 60.62 95 LYS A N 1
ATOM 772 C CA . LYS A 1 95 ? -24.382 3.826 16.212 1.00 60.62 95 LYS A CA 1
ATOM 773 C C . LYS A 1 95 ? -23.265 4.526 15.458 1.00 60.62 95 LYS A C 1
ATOM 775 O O . LYS A 1 95 ? -23.550 5.104 14.411 1.00 60.62 95 LYS A O 1
ATOM 780 N N . LYS A 1 96 ? -22.049 4.499 16.020 1.00 59.66 96 LYS A N 1
ATOM 781 C CA . LYS A 1 96 ? -20.833 5.073 15.430 1.00 59.66 96 LYS A CA 1
ATOM 782 C C . LYS A 1 96 ? -20.926 4.887 13.923 1.00 59.66 96 LYS A C 1
ATOM 784 O O . LYS A 1 96 ? -20.917 3.747 13.459 1.00 59.66 96 LYS A O 1
ATOM 789 N N . ALA A 1 97 ? -21.122 5.971 13.177 1.00 45.47 97 ALA A N 1
ATOM 790 C CA . ALA A 1 97 ? -21.021 5.896 11.734 1.00 45.47 97 ALA A CA 1
ATOM 791 C C . ALA A 1 97 ? -19.550 5.564 11.473 1.00 45.47 97 ALA A C 1
ATOM 793 O O . ALA A 1 97 ? -18.703 6.454 11.485 1.00 45.47 97 ALA A O 1
ATOM 794 N N . HIS A 1 98 ? -19.228 4.270 11.385 1.00 43.62 98 HIS A N 1
ATOM 795 C CA . HIS A 1 98 ? -17.929 3.785 10.958 1.00 43.62 98 HIS A CA 1
ATOM 796 C C . HIS A 1 98 ? -17.770 4.250 9.507 1.00 43.62 98 HIS A C 1
ATOM 798 O O . HIS A 1 98 ? -18.054 3.520 8.567 1.00 43.62 98 HIS A O 1
ATOM 804 N N . LEU A 1 99 ? -17.243 5.453 9.304 1.00 52.88 99 LEU A N 1
ATOM 805 C CA . LEU A 1 99 ? -16.103 5.526 8.406 1.00 52.88 99 LEU A CA 1
ATOM 806 C C . LEU A 1 99 ? -15.017 4.784 9.171 1.00 52.88 99 LEU A C 1
ATOM 808 O O . LEU A 1 99 ? -14.374 5.366 10.041 1.00 52.88 99 LEU A O 1
ATOM 812 N N . GLY A 1 100 ? -14.962 3.464 8.986 1.00 67.31 100 GLY A N 1
ATOM 813 C CA . GLY A 1 100 ? -14.041 2.627 9.734 1.00 67.31 100 GLY A CA 1
ATOM 814 C C . GLY A 1 100 ? -12.614 3.156 9.617 1.00 67.31 100 GLY A C 1
ATOM 815 O O . GLY A 1 100 ? -12.297 3.914 8.692 1.00 67.31 100 GLY A O 1
ATOM 816 N N . SER A 1 101 ? -11.748 2.769 10.552 1.00 85.06 101 SER A N 1
ATOM 817 C CA . SER A 1 101 ? -10.315 3.029 10.413 1.00 85.06 101 SER A CA 1
ATOM 818 C C . SER A 1 101 ? -9.843 2.608 9.015 1.00 85.06 101 SER A C 1
ATOM 820 O O . SER A 1 101 ? -10.440 1.734 8.382 1.00 85.06 101 SER A O 1
ATOM 822 N N . LEU A 1 102 ? -8.753 3.193 8.514 1.00 90.81 102 LEU A N 1
ATOM 823 C CA . LEU A 1 102 ? -8.224 2.801 7.204 1.00 90.81 102 LEU A CA 1
ATOM 824 C C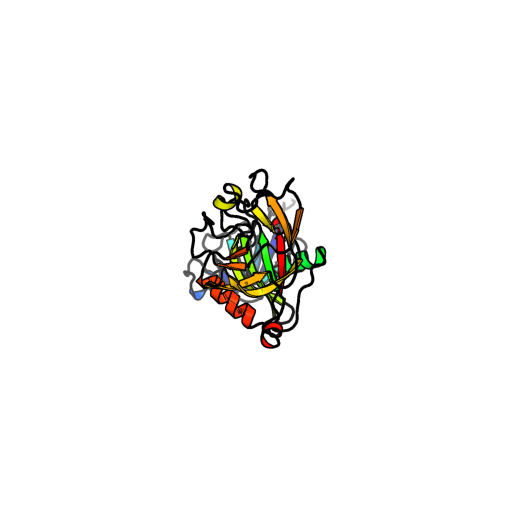 . LEU A 1 102 ? -7.996 1.279 7.108 1.00 90.81 102 LEU A C 1
ATOM 826 O O . LEU A 1 102 ? -8.262 0.678 6.073 1.00 90.81 102 LEU A O 1
ATOM 830 N N . ALA A 1 103 ? -7.593 0.641 8.211 1.00 95.06 103 ALA A N 1
ATOM 831 C CA . ALA A 1 103 ? -7.471 -0.810 8.307 1.00 95.06 103 ALA A CA 1
ATOM 832 C C . ALA A 1 103 ? -8.822 -1.535 8.123 1.00 95.06 103 ALA A C 1
ATOM 834 O O . ALA A 1 103 ? -8.898 -2.492 7.356 1.00 95.06 103 ALA A O 1
ATOM 835 N N . GLU A 1 104 ? -9.899 -1.066 8.762 1.00 91.75 104 GLU A N 1
ATOM 836 C CA . GLU A 1 104 ? -11.256 -1.611 8.583 1.00 91.75 104 GLU A CA 1
ATOM 837 C C . GLU A 1 104 ? -11.756 -1.436 7.140 1.00 91.75 104 GLU A C 1
ATOM 839 O O . GLU A 1 104 ? -12.314 -2.372 6.566 1.00 91.75 104 GLU A O 1
ATOM 844 N N . LYS A 1 105 ? -11.501 -0.274 6.525 1.00 92.44 105 LYS A N 1
ATOM 845 C CA . LYS A 1 105 ? -11.837 -0.010 5.116 1.00 92.44 105 LYS A CA 1
ATOM 846 C C . LYS A 1 105 ? -11.102 -0.957 4.170 1.00 92.44 105 LYS A C 1
ATOM 848 O O . LYS A 1 105 ? -11.715 -1.522 3.268 1.00 92.44 105 LYS A O 1
ATOM 853 N N . VAL A 1 106 ? -9.808 -1.186 4.402 1.00 97.12 106 VAL A N 1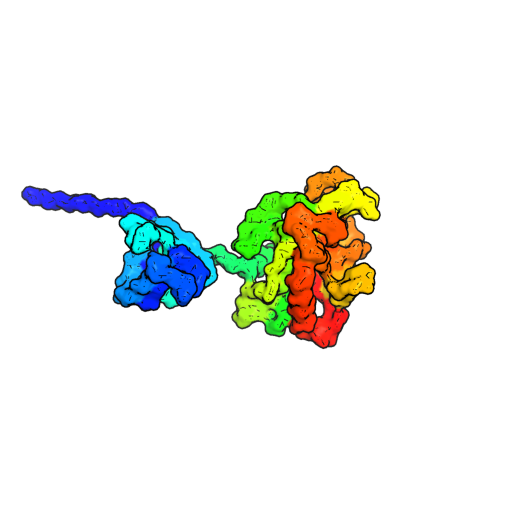
ATOM 854 C CA . VAL A 1 106 ? -9.005 -2.149 3.632 1.00 97.12 106 VAL A CA 1
ATOM 855 C C . VAL A 1 106 ? -9.557 -3.565 3.782 1.00 97.12 106 VAL A C 1
ATOM 857 O O . VAL A 1 106 ? -9.699 -4.264 2.782 1.00 97.12 106 VAL A O 1
ATOM 860 N N . VAL A 1 107 ? -9.931 -3.988 4.994 1.00 97.00 107 VAL A N 1
ATOM 861 C CA . VAL A 1 107 ? -10.560 -5.303 5.210 1.00 97.00 107 VAL A CA 1
ATOM 862 C C . VAL A 1 107 ? -11.876 -5.429 4.444 1.00 97.00 107 VAL A C 1
ATOM 864 O O . VAL A 1 107 ? -12.090 -6.448 3.786 1.00 97.00 107 VAL A O 1
ATOM 867 N N . ALA A 1 108 ? -12.737 -4.410 4.497 1.00 91.31 108 ALA A N 1
ATOM 868 C CA . ALA A 1 108 ? -14.003 -4.401 3.767 1.00 91.31 108 ALA A CA 1
ATOM 869 C C . ALA A 1 108 ? -13.780 -4.475 2.247 1.00 91.31 108 ALA A C 1
ATOM 871 O O . ALA A 1 108 ? -14.373 -5.324 1.583 1.00 91.31 108 ALA A O 1
ATOM 872 N N . CYS A 1 109 ? -12.861 -3.665 1.715 1.00 95.50 109 CYS A N 1
ATOM 873 C CA . CYS A 1 109 ? -12.500 -3.650 0.298 1.00 95.50 109 CYS A CA 1
ATOM 874 C C . CYS A 1 109 ? -11.934 -4.997 -0.175 1.00 95.50 109 CYS A C 1
ATOM 876 O O . CYS A 1 109 ? -12.340 -5.503 -1.225 1.00 95.50 109 CYS A O 1
ATOM 878 N N . CYS A 1 110 ? -11.053 -5.617 0.618 1.00 97.94 110 CYS A N 1
ATOM 879 C CA . CYS A 1 110 ? -10.549 -6.962 0.354 1.00 97.94 110 CYS A CA 1
ATOM 880 C C . CYS A 1 110 ? -11.681 -7.995 0.347 1.00 97.94 110 CYS A C 1
ATOM 882 O O . CYS A 1 110 ? -11.746 -8.813 -0.566 1.00 97.94 110 CYS A O 1
ATOM 884 N N . SER A 1 111 ? -12.595 -7.941 1.321 1.00 95.00 111 SER A N 1
ATOM 885 C CA . SER A 1 111 ? -13.734 -8.862 1.395 1.00 95.00 111 SER A CA 1
ATOM 886 C C . SER A 1 111 ? -14.665 -8.732 0.188 1.00 95.00 111 SER A C 1
ATOM 888 O O . SER A 1 111 ? -15.060 -9.746 -0.378 1.00 95.00 111 SER A O 1
ATOM 890 N N . GLU A 1 112 ? -14.996 -7.505 -0.223 1.00 94.69 112 GLU A N 1
ATOM 891 C CA . GLU A 1 112 ? -15.853 -7.226 -1.384 1.00 94.69 112 GLU A CA 1
ATOM 892 C C . GLU A 1 112 ? -15.244 -7.757 -2.691 1.00 94.69 112 GLU A C 1
ATOM 894 O O . GLU A 1 112 ? -15.958 -8.233 -3.570 1.00 94.69 112 GLU A O 1
ATOM 899 N N . ARG A 1 113 ? -13.911 -7.719 -2.806 1.00 96.69 113 ARG A N 1
ATOM 900 C CA . ARG A 1 113 ? -13.166 -8.150 -4.001 1.00 96.69 113 ARG A CA 1
ATOM 901 C C . ARG A 1 113 ? -12.672 -9.597 -3.934 1.00 96.69 113 ARG A C 1
ATOM 903 O O . ARG A 1 113 ? -11.973 -10.045 -4.838 1.00 96.69 113 ARG A O 1
ATOM 910 N N . GLY A 1 114 ? -13.010 -10.331 -2.873 1.00 97.00 114 GLY A N 1
ATOM 911 C CA . GLY A 1 114 ? -12.585 -11.721 -2.689 1.00 97.00 114 GLY A CA 1
ATOM 912 C C . GLY A 1 114 ? -11.085 -11.897 -2.413 1.00 97.00 114 GLY A C 1
ATOM 913 O O . GLY A 1 114 ? -10.544 -12.981 -2.626 1.00 97.00 114 GLY A O 1
ATOM 914 N N . TYR A 1 115 ? -10.393 -10.857 -1.943 1.00 98.38 115 TYR A N 1
ATOM 915 C CA . TYR A 1 115 ? -8.986 -10.932 -1.552 1.00 98.38 115 TYR A CA 1
ATOM 916 C C . TYR A 1 115 ? -8.851 -11.536 -0.153 1.00 98.38 115 TYR A C 1
ATOM 918 O O . TYR A 1 115 ? -9.426 -11.054 0.824 1.00 98.38 115 TYR A O 1
ATOM 926 N N . SER A 1 116 ? -8.057 -12.600 -0.045 1.00 97.88 116 SER A N 1
ATOM 927 C CA . SER A 1 116 ? -7.884 -13.337 1.208 1.00 97.88 116 SER A CA 1
ATOM 928 C C . SER A 1 116 ? -6.910 -12.624 2.149 1.00 97.88 116 SER A C 1
ATOM 930 O O . SER A 1 116 ? -5.779 -12.315 1.764 1.00 97.88 116 SER A O 1
ATOM 932 N N . LEU A 1 117 ? -7.311 -12.417 3.403 1.00 98.38 117 LEU A N 1
ATOM 933 C CA . LEU A 1 117 ? -6.441 -11.885 4.454 1.00 98.38 117 LEU A CA 1
ATOM 934 C C . LEU A 1 117 ? -6.126 -12.968 5.480 1.00 98.38 117 LEU A C 1
ATOM 936 O O . LEU A 1 117 ? -7.020 -13.691 5.918 1.00 98.38 117 LEU A O 1
ATOM 940 N N . ASP A 1 118 ? -4.855 -13.049 5.848 1.00 98.12 118 ASP A N 1
ATOM 941 C CA . ASP A 1 118 ? -4.343 -13.922 6.897 1.00 98.12 118 ASP A CA 1
ATOM 942 C C . ASP A 1 118 ? -4.601 -13.257 8.256 1.00 98.12 118 ASP A C 1
ATOM 944 O O . ASP A 1 118 ? -4.386 -12.049 8.408 1.00 98.12 118 ASP A O 1
ATOM 948 N N . LYS A 1 119 ? -5.155 -14.015 9.206 1.00 97.44 119 LYS A N 1
ATOM 949 C CA . LYS A 1 119 ? -5.761 -13.477 10.439 1.00 97.44 119 LYS A CA 1
ATOM 950 C C . LYS A 1 119 ? -5.218 -14.106 11.717 1.00 97.44 119 LYS A C 1
ATOM 952 O O . LYS A 1 119 ? -5.652 -13.700 12.795 1.00 97.44 119 LYS A O 1
ATOM 957 N N . ASN A 1 120 ? -4.330 -15.098 11.631 1.00 97.25 120 ASN A N 1
ATOM 958 C CA . ASN A 1 120 ? -3.787 -15.702 12.840 1.00 97.25 120 ASN A CA 1
ATOM 959 C C . ASN A 1 120 ? -2.852 -14.713 13.543 1.00 97.25 120 ASN A C 1
ATOM 961 O O . ASN A 1 120 ? -2.273 -13.813 12.927 1.00 97.25 120 ASN A O 1
ATOM 965 N N . THR A 1 121 ? -2.692 -14.888 14.853 1.00 94.56 121 THR A N 1
ATOM 966 C CA . THR A 1 121 ? -1.847 -14.024 15.680 1.00 94.56 121 THR A CA 1
ATOM 967 C C . THR A 1 121 ? -0.434 -13.923 15.107 1.00 94.56 121 THR A C 1
ATOM 969 O O . THR A 1 121 ? 0.251 -14.927 14.927 1.00 94.56 121 THR A O 1
ATOM 972 N N . GLY A 1 122 ? 0.011 -12.693 14.850 1.00 95.12 122 GLY A N 1
ATOM 973 C CA . GLY A 1 122 ? 1.353 -12.400 14.342 1.00 95.12 122 GLY A CA 1
ATOM 974 C C . GLY A 1 122 ? 1.485 -12.404 12.818 1.00 95.12 122 GLY A C 1
ATOM 975 O O . GLY A 1 122 ? 2.437 -11.799 12.325 1.00 95.12 122 GLY A O 1
ATOM 976 N N . GLU A 1 123 ? 0.542 -12.995 12.077 1.00 98.50 123 GLU A N 1
ATOM 977 C CA . GLU A 1 123 ? 0.554 -12.969 10.612 1.00 98.50 123 GLU A CA 1
ATOM 978 C C . GLU A 1 123 ? 0.326 -11.549 10.081 1.00 98.50 123 GLU A C 1
ATOM 980 O O . GLU A 1 123 ? -0.511 -10.790 10.586 1.00 98.50 123 GLU A O 1
ATOM 985 N N . ILE A 1 124 ? 1.074 -11.195 9.037 1.00 98.69 124 ILE A N 1
ATOM 986 C CA . ILE A 1 124 ? 0.935 -9.922 8.332 1.00 98.69 124 ILE A CA 1
ATOM 987 C C . ILE A 1 124 ? 0.401 -10.118 6.914 1.00 98.69 124 ILE A C 1
ATOM 989 O O . ILE A 1 124 ? 0.550 -11.167 6.285 1.00 98.69 124 ILE A O 1
ATOM 993 N N . ASN A 1 125 ? -0.200 -9.058 6.392 1.00 98.81 125 ASN A N 1
ATOM 994 C CA . ASN A 1 125 ? -0.645 -8.924 5.016 1.00 98.81 125 ASN A CA 1
ATOM 995 C C . ASN A 1 125 ? 0.032 -7.682 4.440 1.00 98.81 125 ASN A C 1
ATOM 997 O O . ASN A 1 125 ? -0.128 -6.592 4.993 1.00 98.81 125 ASN A O 1
ATOM 1001 N N . LEU A 1 126 ? 0.784 -7.829 3.349 1.00 98.88 126 LEU A N 1
ATOM 1002 C CA . LEU A 1 126 ? 1.387 -6.681 2.676 1.00 98.88 126 LEU A CA 1
ATOM 1003 C C . LEU A 1 126 ? 0.318 -5.982 1.835 1.00 98.88 126 LEU A C 1
ATOM 1005 O O . LEU A 1 126 ? -0.324 -6.614 0.992 1.00 98.88 126 LEU A O 1
ATOM 1009 N N . ILE A 1 127 ? 0.141 -4.684 2.058 1.00 98.88 127 ILE A N 1
ATOM 1010 C CA . ILE A 1 127 ? -0.879 -3.868 1.400 1.00 98.88 127 ILE A CA 1
ATOM 1011 C C . ILE A 1 127 ? -0.209 -2.664 0.740 1.00 98.88 127 ILE A C 1
ATOM 1013 O O . ILE A 1 127 ? 0.607 -1.991 1.368 1.00 98.88 127 ILE A O 1
ATOM 1017 N N . GLY A 1 128 ? -0.564 -2.399 -0.514 1.00 98.81 128 GLY A N 1
ATOM 1018 C CA . GLY A 1 128 ? -0.341 -1.130 -1.200 1.00 98.81 128 GLY A CA 1
ATOM 1019 C C . GLY A 1 128 ? -1.668 -0.429 -1.439 1.00 98.81 128 GLY A C 1
ATOM 1020 O O . GLY A 1 128 ? -2.663 -1.095 -1.725 1.00 98.81 128 GLY A O 1
ATOM 1021 N N . ILE A 1 129 ? -1.696 0.893 -1.323 1.00 98.81 129 ILE A N 1
ATOM 1022 C CA . ILE A 1 129 ? -2.879 1.707 -1.588 1.00 98.81 129 ILE A CA 1
ATOM 1023 C C . ILE A 1 129 ? -2.459 2.891 -2.456 1.00 98.81 129 ILE A C 1
ATOM 1025 O O . ILE A 1 129 ? -1.760 3.787 -1.988 1.00 98.81 129 ILE A O 1
ATOM 1029 N N . GLU A 1 130 ? -2.887 2.857 -3.713 1.00 98.50 130 GLU A N 1
ATOM 1030 C CA . GLU A 1 130 ? -2.582 3.855 -4.741 1.00 98.50 130 GLU A CA 1
ATOM 1031 C C . GLU A 1 130 ? -3.483 5.094 -4.595 1.00 98.50 130 GLU A C 1
ATOM 1033 O O . GLU A 1 130 ? -4.698 4.960 -4.403 1.00 98.50 130 GLU A O 1
ATOM 1038 N N . GLY A 1 131 ? -2.912 6.296 -4.678 1.00 96.38 131 GLY A N 1
ATOM 1039 C CA . GLY A 1 131 ? -3.633 7.567 -4.702 1.00 96.38 131 GLY A CA 1
ATOM 1040 C C . GLY A 1 131 ? -4.309 7.959 -3.382 1.00 96.38 131 GLY A C 1
ATOM 1041 O O . GLY A 1 131 ? -5.432 8.477 -3.397 1.00 96.38 131 GLY A O 1
ATOM 1042 N N . ILE A 1 132 ? -3.671 7.712 -2.230 1.00 94.50 132 ILE A N 1
ATOM 1043 C CA . ILE A 1 132 ? -4.240 8.008 -0.901 1.00 94.50 132 ILE A CA 1
ATOM 1044 C C . ILE A 1 132 ? -3.242 8.693 0.049 1.00 94.50 132 ILE A C 1
ATOM 1046 O O . ILE A 1 132 ? -2.050 8.401 0.063 1.00 94.50 132 ILE A O 1
ATOM 1050 N N . ASN A 1 133 ? -3.745 9.599 0.886 1.00 85.81 133 ASN A N 1
ATOM 1051 C CA . ASN A 1 133 ? -3.006 10.241 1.971 1.00 85.81 133 ASN A CA 1
ATOM 1052 C C . ASN A 1 133 ? -2.995 9.369 3.233 1.00 85.81 133 ASN A C 1
ATOM 1054 O O . ASN A 1 133 ? -3.869 8.527 3.434 1.00 85.81 133 ASN A O 1
ATOM 1058 N N . LEU A 1 134 ? -2.048 9.630 4.141 1.00 80.75 134 LEU A N 1
ATOM 1059 C CA . LEU A 1 134 ? -1.899 8.885 5.400 1.00 80.75 134 LEU A CA 1
ATOM 1060 C C . LEU A 1 134 ? -3.147 8.941 6.303 1.00 80.75 134 LEU A C 1
ATOM 1062 O O . LEU A 1 134 ? -3.396 8.014 7.069 1.00 80.75 134 LEU A O 1
ATOM 1066 N N . ASP A 1 135 ? -3.952 9.999 6.192 1.00 77.12 135 ASP A N 1
ATOM 1067 C CA . ASP A 1 135 ? -5.227 10.142 6.907 1.00 77.12 135 ASP A CA 1
ATOM 1068 C C . ASP A 1 135 ? -6.391 9.350 6.270 1.00 77.12 135 ASP A C 1
ATOM 1070 O O . ASP A 1 135 ? -7.520 9.394 6.763 1.00 77.12 135 ASP A O 1
ATOM 1074 N N . GLY A 1 136 ? -6.123 8.611 5.188 1.00 79.69 136 GLY A N 1
ATOM 1075 C CA . GLY A 1 136 ? -7.095 7.804 4.459 1.00 79.69 136 GLY A CA 1
ATOM 1076 C C . GLY A 1 136 ? -7.943 8.587 3.453 1.00 79.69 136 GLY A C 1
ATOM 1077 O O . GLY A 1 136 ? -8.918 8.036 2.943 1.00 79.69 136 GLY A O 1
ATOM 1078 N N . THR A 1 137 ? -7.619 9.853 3.169 1.00 82.25 137 THR A N 1
ATOM 1079 C CA . THR A 1 137 ? -8.295 10.636 2.122 1.00 82.25 137 THR A CA 1
ATOM 1080 C C . THR A 1 137 ? -7.645 10.421 0.749 1.00 82.25 137 THR A C 1
ATOM 1082 O O . THR A 1 137 ? -6.420 10.327 0.670 1.00 82.25 137 THR A O 1
ATOM 1085 N N . PRO A 1 138 ? -8.410 10.353 -0.357 1.00 87.75 138 PRO A N 1
ATOM 1086 C CA . PRO A 1 138 ? -7.831 10.285 -1.698 1.00 87.75 138 PRO A CA 1
ATOM 1087 C C . PRO A 1 138 ? -6.976 11.515 -2.025 1.00 87.75 138 PRO A C 1
ATOM 1089 O O . PRO A 1 138 ? -7.301 12.632 -1.615 1.00 87.75 138 PRO A O 1
ATOM 1092 N N . ASN A 1 139 ? -5.932 11.329 -2.830 1.00 90.44 139 ASN A N 1
ATOM 1093 C CA . ASN A 1 139 ? -5.195 12.429 -3.453 1.00 90.44 139 ASN A CA 1
ATOM 1094 C C . ASN A 1 139 ? -5.348 12.410 -4.982 1.00 90.44 139 ASN A C 1
ATOM 1096 O O . ASN A 1 139 ? -6.163 11.673 -5.537 1.00 90.44 139 ASN A O 1
ATOM 1100 N N . GLN A 1 140 ? -4.632 13.306 -5.664 1.00 91.88 140 GLN A N 1
ATOM 1101 C CA . GLN A 1 140 ? -4.760 13.485 -7.114 1.00 91.88 140 GLN A CA 1
ATOM 1102 C C . GLN A 1 140 ? -4.109 12.372 -7.936 1.00 91.88 140 GLN A C 1
ATOM 1104 O O . GLN A 1 140 ? -4.269 12.385 -9.152 1.00 91.88 140 GLN A O 1
ATOM 1109 N N . ASP A 1 141 ? -3.401 11.443 -7.293 1.00 94.25 141 ASP A N 1
ATOM 1110 C CA . ASP A 1 141 ? -2.669 10.371 -7.962 1.00 94.25 141 ASP A CA 1
ATOM 1111 C C . ASP A 1 141 ? -1.692 10.907 -9.026 1.00 94.25 141 ASP A C 1
ATOM 1113 O O . ASP A 1 141 ? -1.684 10.501 -10.186 1.00 94.25 141 ASP A O 1
ATOM 1117 N N . ALA A 1 142 ? -0.968 11.975 -8.670 1.00 96.50 142 ALA A N 1
ATOM 1118 C CA . ALA A 1 142 ? -0.168 12.718 -9.631 1.00 96.50 142 ALA A CA 1
ATOM 1119 C C . ALA A 1 142 ? 1.163 11.996 -9.912 1.00 96.50 142 ALA A C 1
ATOM 1121 O O . ALA A 1 142 ? 1.847 11.569 -8.980 1.00 96.50 142 ALA A O 1
ATOM 1122 N N . PRO A 1 143 ? 1.585 11.919 -11.187 1.00 97.62 143 PRO A N 1
ATOM 1123 C CA . PRO A 1 143 ? 2.705 11.081 -11.582 1.00 97.62 143 PRO A CA 1
ATOM 1124 C C . PRO A 1 143 ? 4.030 11.582 -11.008 1.00 97.62 143 PRO A C 1
ATOM 1126 O O . PRO A 1 143 ? 4.290 12.788 -10.954 1.00 97.62 143 PRO A O 1
ATOM 1129 N N . ASN A 1 144 ? 4.933 10.638 -10.730 1.00 97.94 144 ASN A N 1
ATOM 1130 C CA . ASN A 1 144 ? 6.280 10.891 -10.207 1.00 97.94 144 ASN A CA 1
ATOM 1131 C C . ASN A 1 144 ? 6.320 11.451 -8.778 1.00 97.94 144 ASN A C 1
ATOM 1133 O O . ASN A 1 144 ? 7.234 12.204 -8.441 1.00 97.94 144 ASN A O 1
ATOM 1137 N N . LEU A 1 145 ? 5.366 11.059 -7.938 1.00 97.94 145 LEU A N 1
ATOM 1138 C CA . LEU A 1 145 ? 5.325 11.410 -6.523 1.00 97.94 145 LEU A CA 1
ATOM 1139 C C . LEU A 1 145 ? 5.367 10.151 -5.652 1.00 97.94 145 LEU A C 1
ATOM 1141 O O . LEU A 1 145 ? 4.990 9.061 -6.069 1.00 97.94 145 LEU A O 1
ATOM 1145 N N . PHE A 1 146 ? 5.802 10.319 -4.409 1.00 97.94 146 PHE A N 1
ATOM 1146 C CA . PHE A 1 146 ? 5.504 9.370 -3.346 1.00 97.94 146 PHE A CA 1
ATOM 1147 C C . PHE A 1 146 ? 4.187 9.780 -2.680 1.00 97.94 146 PHE A C 1
ATOM 1149 O O . PHE A 1 146 ? 4.181 10.489 -1.673 1.00 97.94 146 PHE A O 1
ATOM 1156 N N . ASN A 1 147 ? 3.075 9.396 -3.293 1.00 96.94 147 ASN A N 1
ATOM 1157 C CA . ASN A 1 147 ? 1.705 9.759 -2.924 1.00 96.94 147 ASN A CA 1
ATOM 1158 C C . ASN A 1 147 ? 0.812 8.529 -2.682 1.00 96.94 147 ASN A C 1
ATOM 1160 O O . ASN A 1 147 ? -0.410 8.655 -2.636 1.00 96.94 147 ASN A O 1
ATOM 1164 N N . ASP A 1 148 ? 1.426 7.367 -2.497 1.00 98.69 148 ASP A N 1
ATOM 1165 C CA . ASP A 1 148 ? 0.756 6.117 -2.161 1.00 98.69 148 ASP A CA 1
ATOM 1166 C C . ASP A 1 148 ? 1.131 5.684 -0.747 1.00 98.69 148 ASP A C 1
ATOM 1168 O O . ASP A 1 148 ? 2.059 6.223 -0.132 1.00 98.69 148 ASP A O 1
ATOM 1172 N N . LEU A 1 149 ? 0.450 4.657 -0.243 1.00 98.69 149 LEU A N 1
ATOM 1173 C CA . LEU A 1 149 ? 0.794 4.021 1.024 1.00 98.69 149 LEU A CA 1
ATOM 1174 C C . LEU A 1 149 ? 1.163 2.553 0.832 1.00 98.69 149 LEU A C 1
ATOM 1176 O O . LEU A 1 149 ? 0.501 1.827 0.097 1.00 98.69 149 LEU A O 1
ATOM 1180 N N . ILE A 1 150 ? 2.195 2.092 1.537 1.00 98.88 150 ILE A N 1
ATOM 1181 C CA . ILE A 1 150 ? 2.596 0.679 1.581 1.00 98.88 150 ILE A CA 1
ATOM 1182 C C . 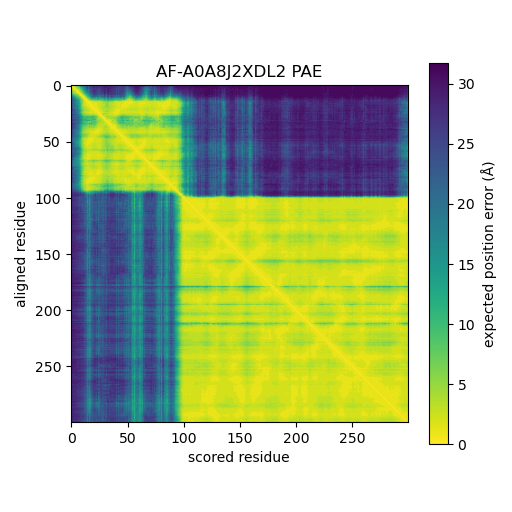ILE A 1 150 ? 2.825 0.280 3.040 1.00 98.88 150 ILE A C 1
ATOM 1184 O O . ILE A 1 150 ? 3.466 1.013 3.795 1.00 98.88 150 ILE A O 1
ATOM 1188 N N . GLY A 1 151 ? 2.301 -0.872 3.459 1.00 98.62 151 GLY A N 1
ATOM 1189 C CA . GLY A 1 151 ? 2.379 -1.292 4.856 1.00 98.62 151 GLY A CA 1
ATOM 1190 C C . GLY A 1 151 ? 2.007 -2.744 5.129 1.00 98.62 151 GLY A C 1
ATOM 1191 O O . GLY A 1 151 ? 1.686 -3.518 4.224 1.00 98.62 151 GLY A O 1
ATOM 1192 N N . CYS A 1 152 ? 2.035 -3.092 6.416 1.00 98.81 152 CYS A N 1
ATOM 1193 C CA . CYS A 1 152 ? 1.732 -4.423 6.938 1.00 98.81 152 CYS A CA 1
ATOM 1194 C C . CYS A 1 152 ? 0.457 -4.379 7.785 1.00 98.81 152 CYS A C 1
ATOM 1196 O O . CYS A 1 152 ? 0.461 -3.862 8.905 1.00 98.81 152 CYS A O 1
ATOM 1198 N N . LEU A 1 153 ? -0.630 -4.952 7.272 1.00 98.75 153 LEU A N 1
ATOM 1199 C CA . LEU A 1 153 ? -1.884 -5.133 8.001 1.00 98.75 153 LEU A CA 1
ATOM 1200 C C . LEU A 1 153 ? -1.847 -6.442 8.802 1.00 98.75 153 LEU A C 1
ATOM 1202 O O . LEU A 1 153 ? -1.505 -7.492 8.263 1.00 98.75 153 LEU A O 1
ATOM 1206 N N . SER A 1 154 ? -2.254 -6.399 10.065 1.00 98.31 154 SER A N 1
ATOM 1207 C CA . SER A 1 154 ? -2.390 -7.573 10.935 1.00 98.31 154 SER A CA 1
ATOM 1208 C C . SER A 1 154 ? -3.712 -7.542 11.700 1.00 98.31 154 SER A C 1
ATOM 1210 O O . SER A 1 154 ? -4.428 -6.539 11.661 1.00 98.31 154 SER A O 1
ATOM 1212 N N . PHE A 1 155 ? -4.026 -8.634 12.394 1.00 96.38 155 PHE A N 1
ATOM 1213 C CA . PHE A 1 155 ? -5.197 -8.737 13.259 1.00 96.38 155 PHE A CA 1
ATOM 1214 C C . PHE A 1 155 ? -4.749 -8.933 14.711 1.00 96.38 155 PHE A C 1
ATOM 1216 O O . PHE A 1 155 ? -4.101 -9.923 15.045 1.00 96.38 155 PHE A O 1
ATOM 1223 N N . GLU A 1 156 ? -5.104 -7.989 15.580 1.00 90.19 156 GLU A N 1
ATOM 1224 C CA . GLU A 1 156 ? -4.865 -8.044 17.026 1.00 90.19 156 GLU A CA 1
ATOM 1225 C C . GLU A 1 156 ? -6.221 -8.232 17.718 1.00 90.19 156 GLU A C 1
ATOM 1227 O O . GLU A 1 156 ? -7.107 -7.389 17.592 1.00 90.19 156 GLU A O 1
ATOM 1232 N N . ASN A 1 157 ? -6.425 -9.356 18.415 1.00 88.12 157 ASN A N 1
ATOM 1233 C CA . ASN A 1 157 ? -7.711 -9.697 19.051 1.00 88.12 157 ASN A CA 1
ATOM 1234 C C . ASN A 1 157 ? -8.915 -9.612 18.085 1.00 88.12 157 ASN A C 1
ATOM 1236 O O . ASN A 1 157 ? -9.995 -9.144 18.444 1.00 88.12 157 ASN A O 1
ATOM 1240 N N . GLY A 1 158 ? -8.710 -10.028 16.831 1.00 85.56 158 GLY A N 1
ATOM 1241 C CA . GLY A 1 158 ? -9.720 -9.978 15.771 1.00 85.56 158 GLY A CA 1
ATOM 1242 C C . GLY A 1 158 ? -9.930 -8.599 15.135 1.00 85.56 158 GLY A C 1
ATOM 1243 O O . GLY A 1 158 ? -10.670 -8.510 14.157 1.00 85.56 158 GLY A O 1
ATOM 1244 N N . GLN A 1 159 ? -9.270 -7.546 15.627 1.00 90.00 159 GLN A N 1
ATOM 1245 C CA . GLN A 1 159 ? -9.370 -6.196 15.074 1.00 90.00 159 GLN A CA 1
ATOM 1246 C C . GLN A 1 159 ? -8.232 -5.914 14.087 1.00 90.00 159 GLN A C 1
ATOM 1248 O O . GLN A 1 159 ? -7.071 -6.191 14.404 1.00 90.00 159 GLN A O 1
ATOM 1253 N N . PRO A 1 160 ? -8.526 -5.366 12.895 1.00 95.75 160 PRO A N 1
ATOM 1254 C CA . PRO A 1 160 ? -7.499 -5.059 11.915 1.00 95.75 160 PRO A CA 1
ATOM 1255 C C . PRO A 1 160 ? -6.706 -3.812 12.308 1.00 95.75 160 PRO A C 1
ATOM 1257 O O . PRO A 1 160 ? -7.268 -2.793 12.706 1.00 95.75 160 PRO A O 1
ATOM 1260 N N . LYS A 1 161 ? -5.385 -3.878 12.143 1.00 94.56 161 LYS A N 1
ATOM 1261 C CA . LYS A 1 161 ? -4.469 -2.780 12.452 1.00 94.56 161 LYS A CA 1
ATOM 1262 C C . LYS A 1 161 ? -3.237 -2.835 11.562 1.00 94.56 161 LYS A C 1
ATOM 1264 O O . LYS A 1 161 ? -2.662 -3.903 11.341 1.00 94.56 161 LYS A O 1
ATOM 1269 N N . PHE A 1 162 ? -2.803 -1.676 11.082 1.00 96.69 162 PHE A N 1
ATOM 1270 C CA . PHE A 1 162 ? -1.496 -1.554 10.450 1.00 96.69 162 PHE A CA 1
ATOM 1271 C C . PHE A 1 162 ? -0.406 -1.608 11.521 1.00 96.69 162 PHE A C 1
ATOM 1273 O O . PHE A 1 162 ? -0.357 -0.740 12.391 1.00 96.69 162 PHE A O 1
ATOM 1280 N N . LYS A 1 163 ? 0.469 -2.620 11.456 1.00 95.44 163 LYS A N 1
ATOM 1281 C CA . LYS A 1 163 ? 1.722 -2.625 12.232 1.00 95.44 163 LYS A CA 1
ATOM 1282 C C . LYS A 1 163 ? 2.652 -1.517 11.757 1.00 95.44 163 LYS A C 1
ATOM 1284 O O . LYS A 1 163 ? 3.362 -0.931 12.557 1.00 95.44 163 LYS A O 1
ATOM 1289 N N . CYS A 1 164 ? 2.600 -1.235 10.460 1.00 96.81 164 CYS A N 1
ATOM 1290 C CA . CYS A 1 164 ? 3.228 -0.090 9.834 1.00 96.81 164 CYS A CA 1
ATOM 1291 C C . CYS A 1 164 ? 2.471 0.310 8.564 1.00 96.81 164 CYS A C 1
ATOM 1293 O O . CYS A 1 164 ? 1.814 -0.531 7.938 1.00 96.81 164 CYS A O 1
ATOM 1295 N N . LEU A 1 165 ? 2.564 1.586 8.192 1.00 97.94 165 LEU A N 1
ATOM 1296 C CA . LEU A 1 165 ? 2.016 2.141 6.957 1.00 97.94 165 LEU A CA 1
ATOM 1297 C C . LEU A 1 165 ? 2.794 3.408 6.600 1.00 97.94 165 LEU A C 1
ATOM 1299 O O . LEU A 1 165 ? 2.804 4.359 7.380 1.00 97.94 165 LEU A O 1
ATOM 1303 N N . TYR A 1 166 ? 3.441 3.417 5.439 1.00 98.19 166 TYR A N 1
ATOM 1304 C CA . TYR A 1 166 ? 4.378 4.474 5.068 1.00 98.19 166 TYR A CA 1
ATOM 1305 C C . TYR A 1 166 ? 4.082 5.063 3.706 1.00 98.19 166 TYR A C 1
ATOM 1307 O O . TYR A 1 166 ? 3.543 4.394 2.825 1.00 98.19 166 TYR A O 1
ATOM 1315 N N . ILE A 1 167 ? 4.523 6.307 3.539 1.00 97.44 167 ILE A N 1
ATOM 1316 C CA . ILE A 1 167 ? 4.498 7.011 2.264 1.00 97.44 167 ILE A CA 1
ATOM 1317 C C . ILE A 1 167 ? 5.423 6.297 1.274 1.00 97.44 167 ILE A C 1
ATOM 1319 O O . ILE A 1 167 ? 6.609 6.059 1.537 1.00 97.44 167 ILE A O 1
ATOM 1323 N N . GLY A 1 168 ? 4.874 5.987 0.110 1.00 98.25 168 GLY A N 1
ATOM 1324 C CA . GLY A 1 168 ? 5.550 5.281 -0.958 1.00 98.25 168 GLY A CA 1
ATOM 1325 C C . GLY A 1 168 ? 4.983 5.630 -2.327 1.00 98.25 168 GLY A C 1
ATOM 1326 O O . GLY A 1 168 ? 4.283 6.623 -2.496 1.00 98.25 168 GLY A O 1
ATOM 1327 N N . THR A 1 169 ? 5.332 4.811 -3.306 1.00 98.69 169 THR A N 1
ATOM 1328 C CA . THR A 1 169 ? 4.763 4.817 -4.650 1.00 98.69 169 THR A CA 1
ATOM 1329 C C . THR A 1 169 ? 4.600 3.378 -5.125 1.00 98.69 169 THR A C 1
ATOM 1331 O O . THR A 1 169 ? 5.435 2.509 -4.858 1.00 98.69 169 THR A O 1
ATOM 1334 N N . THR A 1 170 ? 3.509 3.130 -5.818 1.00 98.38 170 THR A N 1
ATOM 1335 C CA . THR A 1 170 ? 3.149 1.885 -6.496 1.00 98.38 170 THR A CA 1
ATOM 1336 C C . THR A 1 170 ? 3.327 2.028 -8.013 1.00 98.38 170 THR A C 1
ATOM 1338 O O . THR A 1 170 ? 3.155 1.066 -8.770 1.00 98.38 170 THR A O 1
ATOM 1341 N N . GLU A 1 171 ? 3.763 3.219 -8.442 1.00 97.75 171 GLU A N 1
ATOM 1342 C CA . GLU A 1 171 ? 3.890 3.670 -9.817 1.00 97.75 171 GLU A CA 1
ATOM 1343 C C . GLU A 1 171 ? 5.364 3.843 -10.253 1.00 97.75 171 GLU A C 1
ATOM 1345 O O . GLU A 1 171 ? 6.279 3.994 -9.433 1.00 97.75 171 GLU A O 1
ATOM 1350 N N . PRO A 1 172 ? 5.643 3.836 -11.569 1.00 98.00 172 PRO A N 1
ATOM 1351 C CA . PRO A 1 172 ? 6.946 4.205 -12.106 1.00 98.00 172 PRO A CA 1
ATOM 1352 C C . PRO A 1 172 ? 7.301 5.678 -11.896 1.00 98.00 172 PRO A C 1
ATOM 1354 O O . PRO A 1 172 ? 6.473 6.578 -12.033 1.00 98.00 172 PRO A O 1
ATOM 1357 N N . GLY A 1 173 ? 8.594 5.940 -11.706 1.00 97.81 173 GLY A N 1
ATOM 1358 C CA . GLY A 1 173 ? 9.142 7.287 -11.811 1.00 97.81 173 GLY A CA 1
ATOM 1359 C C . GLY A 1 173 ? 9.106 7.809 -13.249 1.00 97.81 173 GLY A C 1
ATOM 1360 O O . GLY A 1 173 ? 9.267 7.055 -14.215 1.00 97.81 173 GLY A O 1
ATOM 1361 N N . ARG A 1 174 ? 9.005 9.134 -13.398 1.00 98.12 174 ARG A N 1
ATOM 1362 C CA . ARG A 1 174 ? 8.992 9.840 -14.691 1.00 98.12 174 ARG A CA 1
ATOM 1363 C C . ARG A 1 174 ? 10.157 9.452 -15.577 1.00 98.12 174 ARG A C 1
ATOM 1365 O O . ARG A 1 174 ? 9.987 9.335 -16.789 1.00 98.12 174 ARG A O 1
ATOM 1372 N N . TYR A 1 175 ? 11.327 9.227 -14.983 1.00 97.88 175 TYR A N 1
ATOM 1373 C CA . TYR A 1 175 ? 12.489 8.780 -15.733 1.00 97.88 175 TYR A CA 1
ATOM 1374 C C . TYR A 1 175 ? 12.195 7.499 -16.522 1.00 97.88 175 TYR A C 1
ATOM 1376 O O . TYR A 1 175 ? 12.491 7.473 -17.710 1.00 97.88 175 TYR A O 1
ATOM 1384 N N . TYR A 1 176 ? 11.587 6.478 -15.915 1.00 97.56 176 TYR A N 1
ATOM 1385 C CA . TYR A 1 176 ? 11.357 5.188 -16.573 1.00 97.56 176 TYR A CA 1
ATOM 1386 C C . TYR A 1 176 ? 10.140 5.169 -17.494 1.00 97.56 176 TYR A C 1
ATOM 1388 O O . TYR A 1 176 ? 10.153 4.442 -18.486 1.00 97.56 176 TYR A O 1
ATOM 1396 N N . THR A 1 177 ? 9.126 5.996 -17.228 1.00 97.25 177 THR A N 1
ATOM 1397 C CA . THR A 1 177 ? 8.034 6.214 -18.189 1.00 97.25 177 THR A CA 1
ATOM 1398 C C . THR A 1 177 ? 8.570 6.849 -19.473 1.00 97.25 177 THR A C 1
ATOM 1400 O O . THR A 1 177 ? 8.291 6.388 -20.580 1.00 97.25 177 THR A O 1
ATOM 1403 N N . LEU A 1 178 ? 9.415 7.879 -19.355 1.00 97.44 178 LEU A N 1
ATOM 1404 C CA . LEU A 1 178 ? 9.937 8.590 -20.524 1.00 97.44 178 LEU A CA 1
ATOM 1405 C C . LEU A 1 178 ? 11.114 7.869 -21.201 1.00 97.44 178 LEU A C 1
ATOM 1407 O O . LEU A 1 178 ? 11.225 7.921 -22.430 1.00 97.44 178 LEU A O 1
ATOM 1411 N N . ASN A 1 179 ? 11.945 7.162 -20.430 1.00 96.19 179 ASN A N 1
ATOM 1412 C CA . ASN A 1 179 ? 13.114 6.407 -20.885 1.00 96.19 179 ASN A CA 1
ATOM 1413 C C . ASN A 1 179 ? 12.869 4.909 -20.681 1.00 96.19 179 ASN A C 1
ATOM 1415 O O . ASN A 1 179 ? 13.158 4.336 -19.629 1.00 96.19 179 ASN A O 1
ATOM 1419 N N . LYS A 1 180 ? 12.314 4.281 -21.718 1.00 86.69 180 LYS A N 1
ATOM 1420 C CA . LYS A 1 180 ? 11.892 2.882 -21.706 1.00 86.69 180 LYS A CA 1
ATOM 1421 C C . LYS A 1 180 ? 13.062 1.939 -21.409 1.00 86.69 180 LYS A C 1
ATOM 1423 O O . LYS A 1 180 ? 13.953 1.781 -22.237 1.00 86.69 180 LYS A O 1
ATOM 1428 N N . LEU A 1 181 ? 13.007 1.256 -20.265 1.00 91.69 181 LEU A N 1
ATOM 1429 C CA . LEU A 1 181 ? 13.872 0.102 -19.979 1.00 91.69 181 LEU A CA 1
ATOM 1430 C C . LEU A 1 181 ? 13.424 -1.141 -20.767 1.00 91.69 181 LEU A C 1
ATOM 1432 O O . LEU A 1 181 ? 14.238 -1.961 -21.174 1.00 91.69 181 LEU A O 1
ATOM 1436 N N . ASN A 1 182 ? 12.115 -1.267 -20.989 1.00 94.06 182 ASN A N 1
ATOM 1437 C CA . ASN A 1 182 ? 11.490 -2.304 -21.798 1.00 94.06 182 ASN A CA 1
ATOM 1438 C C . ASN A 1 182 ? 10.771 -1.640 -22.980 1.00 94.06 182 ASN A C 1
ATOM 1440 O O . ASN A 1 182 ? 10.087 -0.634 -22.791 1.00 94.06 182 ASN A O 1
ATOM 1444 N N . ASN A 1 183 ? 10.891 -2.197 -24.188 1.00 94.94 183 ASN A N 1
ATOM 1445 C CA . ASN A 1 183 ? 10.294 -1.625 -25.402 1.00 94.94 183 ASN A CA 1
ATOM 1446 C C . ASN A 1 183 ? 8.766 -1.430 -25.306 1.00 94.94 183 ASN A C 1
ATOM 1448 O O . ASN A 1 183 ? 8.236 -0.487 -25.902 1.00 94.94 183 ASN A O 1
ATOM 1452 N N . LYS A 1 184 ? 8.077 -2.254 -24.506 1.00 96.31 184 LYS A N 1
ATOM 1453 C CA . LYS A 1 184 ? 6.637 -2.146 -24.250 1.00 96.31 184 LYS A CA 1
ATOM 1454 C C . LYS A 1 184 ? 6.258 -0.969 -23.350 1.00 96.31 184 LYS A C 1
ATOM 1456 O O . LYS A 1 184 ? 5.112 -0.558 -23.406 1.00 96.31 184 LYS A O 1
ATOM 1461 N N . GLY A 1 185 ? 7.183 -0.407 -22.567 1.00 96.88 185 GLY A N 1
ATOM 1462 C CA . GLY A 1 185 ? 6.892 0.671 -21.616 1.00 96.88 185 GLY A CA 1
ATOM 1463 C C . GLY A 1 185 ? 7.253 0.357 -20.165 1.00 96.88 185 GLY A C 1
ATOM 1464 O O . GLY A 1 185 ? 7.673 -0.761 -19.833 1.00 96.88 185 GLY A O 1
ATOM 1465 N N . ALA A 1 186 ? 7.088 1.359 -19.297 1.00 97.75 186 ALA A N 1
ATOM 1466 C CA . ALA A 1 186 ? 7.215 1.176 -17.852 1.00 97.75 186 ALA A CA 1
ATOM 1467 C C . ALA A 1 186 ? 6.120 0.225 -17.340 1.00 97.75 186 ALA A C 1
ATOM 1469 O O . ALA A 1 186 ? 5.034 0.166 -17.909 1.00 97.75 186 ALA A O 1
ATOM 1470 N N . ALA A 1 187 ? 6.415 -0.566 -16.307 1.00 98.12 187 ALA A N 1
ATOM 1471 C CA . ALA A 1 187 ? 5.442 -1.500 -15.747 1.00 98.12 187 ALA A CA 1
ATOM 1472 C C . ALA A 1 187 ? 4.630 -0.835 -14.636 1.00 98.12 187 ALA A C 1
ATOM 1474 O O . ALA A 1 187 ? 5.200 -0.233 -13.738 1.00 98.12 187 ALA A O 1
ATOM 1475 N N . ARG A 1 188 ? 3.315 -1.021 -14.637 1.00 98.38 188 ARG A N 1
ATOM 1476 C CA . ARG A 1 188 ? 2.422 -0.667 -13.529 1.00 98.38 188 ARG A CA 1
ATOM 1477 C C . ARG A 1 188 ? 1.779 -1.944 -13.026 1.00 98.38 188 ARG A C 1
ATOM 1479 O O . ARG A 1 188 ? 1.100 -2.617 -13.798 1.00 98.38 188 ARG A O 1
ATOM 1486 N N . LEU A 1 189 ? 2.023 -2.319 -11.772 1.00 98.31 189 LEU A N 1
ATOM 1487 C CA . LEU A 1 189 ? 1.471 -3.556 -11.220 1.00 98.31 189 LEU A CA 1
ATOM 1488 C C . LEU A 1 189 ? -0.060 -3.549 -11.342 1.00 98.31 189 LEU A C 1
ATOM 1490 O O . LEU A 1 189 ? -0.703 -2.524 -11.099 1.00 98.31 189 LEU A O 1
ATOM 1494 N N . GLU A 1 190 ? -0.633 -4.672 -11.769 1.00 97.94 190 GLU A N 1
ATOM 1495 C CA . GLU A 1 190 ? -2.085 -4.859 -11.808 1.00 97.94 190 GLU A CA 1
ATOM 1496 C C . GLU A 1 190 ? -2.679 -4.700 -10.404 1.00 97.94 190 GLU A C 1
ATOM 1498 O O . GLU A 1 190 ? -2.134 -5.240 -9.436 1.00 97.94 190 GLU A O 1
ATOM 1503 N N . LEU A 1 191 ? -3.809 -3.995 -10.307 1.00 98.31 191 LEU A N 1
ATOM 1504 C CA . LEU A 1 191 ? -4.525 -3.870 -9.042 1.00 98.31 191 LEU A CA 1
ATOM 1505 C C . LEU A 1 191 ? -5.071 -5.242 -8.619 1.00 98.31 191 LEU A C 1
ATOM 1507 O O . LEU A 1 191 ? -5.575 -6.016 -9.429 1.00 98.31 191 LEU A O 1
ATOM 1511 N N . GLY A 1 192 ? -5.016 -5.532 -7.325 1.00 98.31 192 GLY A N 1
ATOM 1512 C CA . GLY A 1 192 ? -5.527 -6.760 -6.731 1.00 98.31 192 GLY A CA 1
ATOM 1513 C C . GLY A 1 192 ? -4.481 -7.537 -5.946 1.00 98.31 192 GLY A C 1
ATOM 1514 O O . GLY A 1 192 ? -3.472 -6.990 -5.503 1.00 98.31 192 GLY A O 1
ATOM 1515 N N . GLN A 1 193 ? -4.758 -8.818 -5.712 1.00 98.19 193 GLN A N 1
ATOM 1516 C CA . GLN A 1 193 ? -3.951 -9.666 -4.838 1.00 98.19 193 GLN A CA 1
ATOM 1517 C C . GLN A 1 193 ? -3.073 -10.634 -5.632 1.00 98.19 193 GLN A C 1
ATOM 1519 O O . GLN A 1 193 ? -3.550 -11.368 -6.497 1.00 98.19 193 GLN A O 1
ATOM 1524 N N . GLN A 1 194 ? -1.785 -10.670 -5.299 1.00 96.44 194 GLN A N 1
ATOM 1525 C CA . GLN A 1 194 ? -0.789 -11.523 -5.941 1.00 96.44 194 GLN A CA 1
ATOM 1526 C C . GLN A 1 194 ? 0.111 -12.176 -4.884 1.00 96.44 194 GLN A C 1
ATOM 1528 O O . GLN A 1 194 ? 0.402 -11.575 -3.851 1.00 96.44 194 GLN A O 1
ATOM 1533 N N . ARG A 1 195 ? 0.565 -13.413 -5.120 1.00 95.75 195 ARG A N 1
ATOM 1534 C CA . ARG A 1 195 ? 1.421 -14.172 -4.192 1.00 95.75 195 ARG A CA 1
ATOM 1535 C C . ARG A 1 195 ? 2.783 -14.446 -4.823 1.00 95.75 195 ARG A C 1
ATOM 1537 O O . ARG A 1 195 ? 2.969 -15.493 -5.436 1.00 95.75 195 ARG A O 1
ATOM 1544 N N . CYS A 1 196 ? 3.727 -13.515 -4.696 1.00 95.19 196 CYS A N 1
ATOM 1545 C CA . CYS A 1 196 ? 5.041 -13.676 -5.328 1.00 95.19 196 CYS A CA 1
ATOM 1546 C C . CYS A 1 196 ? 6.252 -13.132 -4.558 1.00 95.19 196 CYS A C 1
ATOM 1548 O O . CYS A 1 196 ? 7.368 -13.344 -5.030 1.00 95.19 196 CYS A O 1
ATOM 1550 N N . TRP A 1 197 ? 6.086 -12.467 -3.411 1.00 98.38 197 TRP A N 1
ATOM 1551 C CA . TRP A 1 197 ? 7.204 -11.787 -2.742 1.00 98.38 197 TRP A CA 1
ATOM 1552 C C . TRP A 1 197 ? 7.851 -12.637 -1.653 1.00 98.38 197 TRP A C 1
ATOM 1554 O O . TRP A 1 197 ? 7.167 -13.127 -0.759 1.00 98.38 197 TRP A O 1
ATOM 1564 N N . GLN A 1 198 ? 9.174 -12.770 -1.702 1.00 98.12 198 GLN A N 1
ATOM 1565 C CA . GLN A 1 198 ? 9.997 -13.390 -0.656 1.00 98.12 198 GLN A CA 1
ATOM 1566 C C . GLN A 1 198 ? 11.096 -12.416 -0.228 1.00 98.12 198 GLN A C 1
ATOM 1568 O O . GLN A 1 198 ? 11.462 -11.518 -0.985 1.00 98.12 198 GLN A O 1
ATOM 1573 N N . THR A 1 199 ? 11.657 -12.593 0.966 1.00 98.31 199 THR A N 1
ATOM 1574 C CA . THR A 1 199 ? 12.850 -11.838 1.375 1.00 98.31 199 THR A CA 1
ATOM 1575 C C . THR A 1 199 ? 14.043 -12.199 0.488 1.00 98.31 199 THR A C 1
ATOM 1577 O O . THR A 1 199 ? 14.301 -13.377 0.248 1.00 98.31 199 THR A O 1
ATOM 1580 N N . GLY A 1 200 ? 14.787 -11.199 0.024 1.00 98.06 200 GLY A N 1
ATOM 1581 C CA . GLY A 1 200 ? 15.986 -11.369 -0.796 1.00 98.06 200 GLY A CA 1
ATOM 1582 C C . GLY A 1 200 ? 16.731 -10.049 -0.973 1.00 98.06 200 GLY A C 1
ATOM 1583 O O . GLY A 1 200 ? 16.525 -9.123 -0.196 1.00 98.06 200 GLY A O 1
ATOM 1584 N N . 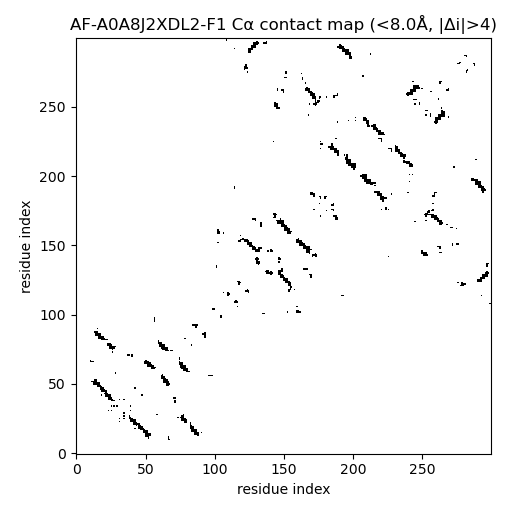LEU A 1 201 ? 17.601 -9.939 -1.980 1.00 98.19 201 LEU A N 1
ATOM 1585 C CA . LEU A 1 201 ? 18.392 -8.724 -2.212 1.00 98.19 201 LEU A CA 1
ATOM 1586 C C . LEU A 1 201 ? 17.914 -7.960 -3.449 1.00 98.19 201 LEU A C 1
ATOM 1588 O O . LEU A 1 201 ? 17.948 -8.483 -4.564 1.00 98.19 201 LEU A O 1
ATOM 1592 N N . HIS A 1 202 ? 17.560 -6.686 -3.284 1.00 97.44 202 HIS A N 1
ATOM 1593 C CA . HIS A 1 202 ? 17.304 -5.795 -4.412 1.00 97.44 202 HIS A CA 1
ATOM 1594 C C . HIS A 1 202 ? 18.627 -5.461 -5.114 1.00 97.44 202 HIS A C 1
ATOM 1596 O O . HIS A 1 202 ? 19.530 -4.863 -4.521 1.00 97.44 202 HIS A O 1
ATOM 1602 N N . ASN A 1 203 ? 18.758 -5.874 -6.381 1.00 93.56 203 ASN A N 1
ATOM 1603 C CA . ASN A 1 203 ? 19.976 -5.722 -7.190 1.00 93.56 203 ASN A CA 1
ATOM 1604 C C . ASN A 1 203 ? 21.254 -6.264 -6.514 1.00 93.56 203 ASN A C 1
ATOM 1606 O O . ASN A 1 203 ? 22.343 -5.748 -6.758 1.00 93.56 203 ASN A O 1
ATOM 1610 N N . GLY A 1 204 ? 21.127 -7.256 -5.624 1.00 95.06 204 GLY A N 1
ATOM 1611 C CA . GLY A 1 204 ? 22.254 -7.815 -4.866 1.00 95.06 204 GLY A CA 1
ATOM 1612 C C . GLY A 1 204 ? 22.860 -6.883 -3.805 1.00 95.06 204 GLY A C 1
ATOM 1613 O O . GLY A 1 204 ? 23.928 -7.193 -3.291 1.00 95.06 204 GLY A O 1
ATOM 1614 N N . LYS A 1 205 ? 22.225 -5.743 -3.488 1.00 95.94 205 LYS A N 1
ATOM 1615 C CA . LYS A 1 205 ? 22.830 -4.689 -2.648 1.00 95.94 205 LYS A CA 1
ATOM 1616 C C . LYS A 1 205 ? 22.292 -4.630 -1.226 1.00 95.94 205 LYS A C 1
ATOM 1618 O O . LYS A 1 205 ? 23.065 -4.481 -0.289 1.00 95.94 205 LYS A O 1
ATOM 1623 N N . TYR A 1 206 ? 20.978 -4.683 -1.070 1.00 97.38 206 TYR A N 1
ATOM 1624 C CA . TYR A 1 206 ? 20.327 -4.540 0.226 1.00 97.38 206 TYR A CA 1
ATOM 1625 C C . TYR A 1 206 ? 19.065 -5.383 0.270 1.00 97.38 206 TYR A C 1
ATOM 1627 O O . TYR A 1 206 ? 18.500 -5.740 -0.768 1.00 97.38 206 TYR A O 1
ATOM 1635 N N . GLU A 1 207 ? 18.656 -5.731 1.481 1.00 98.00 207 GLU A N 1
ATOM 1636 C CA . GLU A 1 207 ? 17.510 -6.594 1.690 1.00 98.00 207 GLU A CA 1
ATOM 1637 C C . GLU A 1 207 ? 16.213 -5.930 1.233 1.00 98.00 207 GLU A C 1
ATOM 1639 O O . GLU A 1 207 ? 16.007 -4.741 1.448 1.00 98.00 207 GLU A O 1
ATOM 1644 N N . ALA A 1 208 ? 15.351 -6.707 0.590 1.00 98.69 208 ALA A N 1
ATOM 1645 C CA . ALA A 1 208 ? 14.062 -6.285 0.085 1.00 98.69 208 ALA A CA 1
ATOM 1646 C C . ALA A 1 208 ? 13.107 -7.479 -0.015 1.00 98.69 208 ALA A C 1
ATOM 1648 O O . ALA A 1 208 ? 13.488 -8.631 0.206 1.00 98.69 208 ALA A O 1
ATOM 1649 N N . LEU A 1 209 ? 11.868 -7.208 -0.414 1.00 98.69 209 LEU A N 1
ATOM 1650 C CA . LEU A 1 209 ? 10.955 -8.241 -0.882 1.00 98.69 209 LEU A CA 1
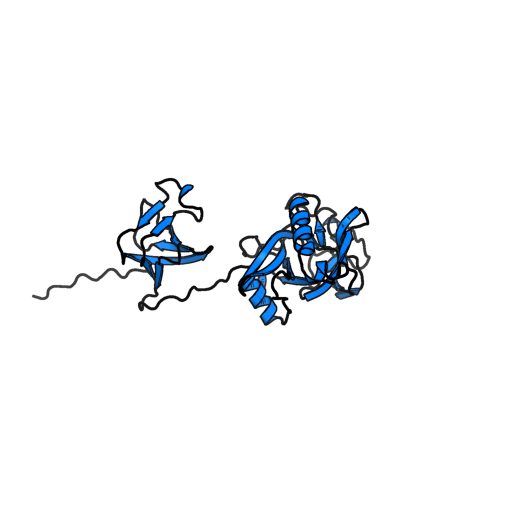ATOM 1651 C C . LEU A 1 209 ? 11.071 -8.341 -2.402 1.00 98.69 209 LEU A C 1
ATOM 1653 O O . LEU A 1 209 ? 10.761 -7.388 -3.117 1.00 98.69 209 LEU A O 1
ATOM 1657 N N . ILE A 1 210 ? 11.524 -9.483 -2.906 1.00 98.50 210 ILE A N 1
ATOM 1658 C CA . ILE A 1 210 ? 11.792 -9.694 -4.329 1.00 98.50 210 ILE A CA 1
ATOM 1659 C C . ILE A 1 210 ? 10.742 -10.592 -4.981 1.00 98.50 210 ILE A C 1
ATOM 1661 O O . ILE A 1 210 ? 10.181 -11.479 -4.337 1.00 98.50 210 ILE A O 1
ATOM 1665 N N . GLN A 1 211 ? 10.471 -10.353 -6.265 1.00 97.31 211 GLN A N 1
ATOM 1666 C CA . GLN A 1 211 ? 9.541 -11.171 -7.044 1.00 97.31 211 GLN A CA 1
ATOM 1667 C C . GLN A 1 211 ? 10.192 -12.506 -7.434 1.00 97.31 211 GLN A C 1
ATOM 1669 O O . GLN A 1 211 ? 10.907 -12.589 -8.431 1.00 97.31 211 GLN A O 1
ATOM 1674 N N . THR A 1 212 ? 9.899 -13.563 -6.685 1.00 93.88 212 THR A N 1
ATOM 1675 C CA . THR A 1 212 ? 10.461 -14.907 -6.921 1.00 93.88 212 THR A CA 1
ATOM 1676 C C . THR A 1 212 ? 9.413 -16.012 -6.918 1.00 93.88 212 THR A C 1
ATOM 1678 O O . THR A 1 212 ? 9.618 -17.040 -7.555 1.00 93.88 212 THR A O 1
ATOM 1681 N N . GLY A 1 213 ? 8.274 -15.815 -6.248 1.00 86.81 213 GLY A N 1
ATOM 1682 C CA . GLY A 1 213 ? 7.291 -16.881 -6.050 1.00 86.81 213 GLY A CA 1
ATOM 1683 C C . GLY A 1 213 ? 6.424 -17.197 -7.272 1.00 86.81 213 GLY A C 1
ATOM 1684 O O . GLY A 1 213 ? 6.107 -18.358 -7.509 1.00 86.81 213 GLY A O 1
ATOM 1685 N N . ALA A 1 214 ? 6.022 -16.184 -8.044 1.00 93.75 214 ALA A N 1
ATOM 1686 C CA . ALA A 1 214 ? 5.147 -16.353 -9.204 1.00 93.75 214 ALA A CA 1
ATOM 1687 C C . ALA A 1 214 ? 5.280 -15.195 -10.207 1.00 93.75 214 ALA A C 1
ATOM 1689 O O . ALA A 1 214 ? 5.747 -14.099 -9.874 1.00 93.75 214 ALA A O 1
ATOM 1690 N N . SER A 1 215 ? 4.815 -15.432 -11.436 1.00 96.81 215 SER A N 1
ATOM 1691 C CA . SER A 1 215 ? 4.605 -14.371 -12.419 1.00 96.81 215 SER A CA 1
ATOM 1692 C C . SER A 1 215 ? 3.527 -13.397 -11.946 1.00 96.81 215 SER A C 1
ATOM 1694 O O . SER A 1 215 ? 2.505 -13.817 -11.403 1.00 96.81 215 SER A O 1
ATOM 1696 N N . VAL A 1 216 ? 3.727 -12.113 -12.226 1.00 97.88 216 VAL A N 1
ATOM 1697 C CA . VAL A 1 216 ? 2.769 -11.041 -11.933 1.00 97.88 216 VAL A CA 1
ATOM 1698 C C . VAL A 1 216 ? 2.193 -10.471 -13.216 1.00 97.88 216 VAL A C 1
ATOM 1700 O O . VAL A 1 216 ? 2.792 -10.608 -14.283 1.00 97.88 216 VAL A O 1
ATOM 1703 N N . LYS A 1 217 ? 1.041 -9.811 -13.099 1.00 98.19 217 LYS A N 1
ATOM 1704 C CA . LYS A 1 217 ? 0.434 -9.024 -14.172 1.00 98.19 217 LYS A CA 1
ATOM 1705 C C . LYS A 1 217 ? 0.826 -7.559 -14.025 1.00 98.19 217 LYS A C 1
ATOM 1707 O O . LYS A 1 217 ? 0.749 -7.015 -12.924 1.00 98.19 217 LYS A O 1
ATOM 1712 N N . VAL A 1 218 ? 1.224 -6.928 -15.124 1.00 98.44 218 VAL A N 1
ATOM 1713 C CA . VAL A 1 218 ? 1.519 -5.492 -15.190 1.00 98.44 218 VAL A CA 1
ATOM 1714 C C . VAL A 1 218 ? 0.887 -4.881 -16.433 1.00 98.44 218 VAL A C 1
ATOM 1716 O O . VAL A 1 218 ? 0.834 -5.520 -17.480 1.00 98.44 218 VAL A O 1
ATOM 1719 N N . TRP A 1 219 ? 0.472 -3.628 -16.335 1.00 98.44 219 TRP A N 1
ATOM 1720 C CA . TRP A 1 219 ? 0.147 -2.788 -17.482 1.00 98.44 219 TRP A CA 1
ATOM 1721 C C . TRP A 1 219 ? 1.424 -2.115 -17.983 1.00 98.44 219 TRP A C 1
ATOM 1723 O O . TRP A 1 219 ? 2.250 -1.667 -17.181 1.00 98.44 219 TRP A O 1
ATOM 1733 N N . ARG A 1 220 ? 1.637 -2.122 -19.300 1.00 98.00 220 ARG A N 1
ATOM 1734 C CA . ARG A 1 220 ? 2.829 -1.554 -19.938 1.00 98.00 220 ARG A CA 1
ATOM 1735 C C . ARG A 1 220 ? 2.508 -0.197 -20.555 1.00 98.00 220 ARG A C 1
ATOM 1737 O O . ARG A 1 220 ? 1.905 -0.159 -21.624 1.00 98.00 220 ARG A O 1
ATOM 1744 N N . ASP A 1 221 ? 3.022 0.857 -19.921 1.00 97.62 221 ASP A N 1
ATOM 1745 C CA . ASP A 1 221 ? 2.856 2.262 -20.316 1.00 97.62 221 ASP A CA 1
ATOM 1746 C C . ASP A 1 221 ? 3.705 2.567 -21.558 1.00 97.62 221 ASP A C 1
ATOM 1748 O O . ASP A 1 221 ? 4.848 3.051 -21.508 1.00 97.62 221 ASP A O 1
ATOM 1752 N N . GLY A 1 222 ? 3.181 2.135 -22.702 1.00 96.62 222 GLY A N 1
ATOM 1753 C CA . GLY A 1 222 ? 3.846 2.220 -23.995 1.00 96.62 222 GLY A CA 1
ATOM 1754 C C . GLY A 1 222 ? 3.711 3.594 -24.641 1.00 96.62 222 GLY A C 1
ATOM 1755 O O . GLY A 1 222 ? 4.603 3.985 -25.409 1.00 96.62 222 GLY A O 1
ATOM 1756 N N . ASN A 1 223 ? 2.629 4.306 -24.323 1.00 96.81 223 ASN A N 1
ATOM 1757 C CA . ASN A 1 223 ? 2.277 5.622 -24.852 1.00 96.81 223 ASN A CA 1
ATOM 1758 C C . ASN A 1 223 ? 2.807 6.784 -23.985 1.00 96.81 223 ASN A C 1
ATOM 1760 O O . ASN A 1 223 ? 2.800 7.920 -24.458 1.00 96.81 223 ASN A O 1
ATOM 1764 N N . LYS A 1 224 ? 3.367 6.498 -22.800 1.00 96.81 224 LYS A N 1
ATOM 1765 C CA . LYS A 1 224 ? 3.988 7.457 -21.873 1.00 96.81 224 LYS A CA 1
ATOM 1766 C C . LYS A 1 224 ? 2.991 8.445 -21.267 1.00 96.81 224 LYS A C 1
ATOM 1768 O O . LYS A 1 224 ? 3.358 9.595 -21.011 1.00 96.81 224 LYS A O 1
ATOM 1773 N N . ASP A 1 225 ? 1.746 8.021 -21.067 1.00 96.94 225 ASP A N 1
ATOM 1774 C CA . ASP A 1 225 ? 0.679 8.867 -20.522 1.00 96.94 225 ASP A CA 1
ATOM 1775 C C . ASP A 1 225 ? 0.514 8.749 -19.001 1.00 96.94 225 ASP A C 1
ATOM 1777 O O . ASP A 1 225 ? -0.294 9.472 -18.415 1.00 96.94 225 ASP A O 1
ATOM 1781 N N . PHE A 1 226 ? 1.339 7.916 -18.358 1.00 96.94 226 PHE A N 1
ATOM 1782 C CA . PHE A 1 226 ? 1.334 7.676 -16.921 1.00 96.94 226 PHE A CA 1
ATOM 1783 C C . PHE A 1 226 ? 0.063 6.990 -16.403 1.00 96.94 226 PHE A C 1
ATOM 1785 O O . PHE A 1 226 ? -0.212 7.049 -15.209 1.00 96.94 226 PHE A O 1
ATOM 1792 N N . SER A 1 227 ? -0.692 6.304 -17.255 1.00 95.31 227 SER A N 1
ATOM 1793 C CA . SER A 1 227 ? -1.938 5.640 -16.887 1.00 95.31 227 SER A CA 1
ATOM 1794 C C . SER A 1 227 ? -1.897 4.154 -17.212 1.00 95.31 227 SER A C 1
ATOM 1796 O O . SER A 1 227 ? -1.202 3.734 -18.117 1.00 95.31 227 SER A O 1
ATOM 1798 N N . ARG A 1 228 ? -2.699 3.342 -16.510 1.00 96.00 228 ARG A N 1
ATOM 1799 C CA . ARG A 1 228 ? -3.015 1.969 -16.958 1.00 96.00 228 ARG A CA 1
ATOM 1800 C C . ARG A 1 228 ? -4.052 1.960 -18.092 1.00 96.00 228 ARG A C 1
ATOM 1802 O O . ARG A 1 228 ? -4.314 0.923 -18.697 1.00 96.00 228 ARG A O 1
ATOM 1809 N N . LYS A 1 229 ? -4.747 3.078 -18.332 1.00 94.19 229 LYS A N 1
ATOM 1810 C CA . LYS A 1 229 ? -5.909 3.123 -19.225 1.00 94.19 229 LYS A CA 1
ATOM 1811 C C . LYS A 1 229 ? -5.479 3.002 -20.688 1.00 94.19 229 LYS A C 1
ATOM 1813 O O . LYS A 1 229 ? -4.927 3.934 -21.252 1.00 94.19 229 LYS A O 1
ATOM 1818 N N . GLY A 1 230 ? -5.863 1.900 -21.328 1.00 94.31 230 GLY A N 1
ATOM 1819 C CA . GLY A 1 230 ? -5.530 1.640 -22.734 1.00 94.31 230 GLY A CA 1
ATOM 1820 C C . GLY A 1 230 ? -4.163 0.981 -22.933 1.00 94.31 230 GLY A C 1
ATOM 1821 O O . GLY A 1 230 ? -3.793 0.707 -24.073 1.00 94.31 230 GLY A O 1
ATOM 1822 N N . ASP A 1 231 ? -3.455 0.682 -21.843 1.00 96.94 231 ASP A N 1
ATOM 1823 C CA . ASP A 1 231 ? -2.211 -0.075 -21.869 1.00 96.94 231 ASP A CA 1
ATOM 1824 C C . ASP A 1 231 ? -2.441 -1.556 -22.172 1.00 96.94 231 ASP A C 1
ATOM 1826 O O . ASP A 1 231 ? -3.542 -2.097 -22.057 1.00 96.94 231 ASP A O 1
ATOM 1830 N N . VAL A 1 232 ? -1.356 -2.245 -22.525 1.00 95.31 232 VAL A N 1
ATOM 1831 C CA . VAL A 1 232 ? -1.366 -3.693 -22.745 1.00 95.31 232 VAL A CA 1
ATOM 1832 C C . VAL A 1 232 ? -1.002 -4.419 -21.454 1.00 95.31 232 VAL A C 1
ATOM 1834 O O . VAL A 1 232 ? 0.009 -4.112 -20.818 1.00 95.31 232 VAL A O 1
ATOM 1837 N N . LEU A 1 233 ? -1.805 -5.423 -21.105 1.00 97.88 233 LEU A N 1
ATOM 1838 C CA . LEU A 1 233 ? -1.532 -6.330 -19.999 1.00 97.88 233 LEU A CA 1
ATOM 1839 C C . LEU A 1 233 ? -0.412 -7.315 -20.373 1.00 97.88 233 LEU A C 1
ATOM 1841 O O . LEU A 1 233 ? -0.472 -7.980 -21.407 1.00 97.88 233 LEU A O 1
ATOM 1845 N N . ASP A 1 234 ? 0.592 -7.442 -19.513 1.00 98.06 234 ASP A N 1
ATOM 1846 C CA . ASP A 1 234 ? 1.734 -8.343 -19.669 1.00 98.06 234 ASP A CA 1
ATOM 1847 C C . ASP A 1 234 ? 1.889 -9.208 -18.411 1.00 98.06 234 ASP A C 1
ATOM 1849 O O . ASP A 1 234 ? 1.726 -8.721 -17.293 1.00 98.06 234 ASP A O 1
ATOM 1853 N N . THR A 1 235 ? 2.189 -10.498 -18.574 1.00 97.94 235 THR A N 1
ATOM 1854 C CA . THR A 1 235 ? 2.318 -11.448 -17.453 1.00 97.94 235 THR A CA 1
ATOM 1855 C C . THR A 1 235 ? 3.692 -12.097 -17.467 1.00 97.94 235 THR A C 1
ATOM 1857 O O . THR A 1 235 ? 4.102 -12.648 -18.485 1.00 97.94 235 THR A O 1
ATOM 1860 N N . GLY A 1 236 ? 4.408 -12.063 -16.343 1.00 97.38 236 GLY A N 1
ATOM 1861 C CA . GLY A 1 236 ? 5.746 -12.646 -16.280 1.00 97.38 236 GLY A CA 1
ATOM 1862 C C . GLY A 1 236 ? 6.541 -12.315 -15.022 1.00 97.38 236 GLY A C 1
ATOM 1863 O O . GLY A 1 236 ? 6.023 -11.784 -14.035 1.00 97.38 236 GLY A O 1
ATOM 1864 N N . PHE A 1 237 ? 7.826 -12.661 -15.066 1.00 97.00 237 PHE A N 1
ATOM 1865 C CA . PHE A 1 237 ? 8.820 -12.272 -14.069 1.00 97.00 237 PHE A CA 1
ATOM 1866 C C . PHE A 1 237 ? 9.521 -11.004 -14.542 1.00 97.00 237 PHE A C 1
ATOM 1868 O O . PHE A 1 237 ? 10.239 -11.017 -15.540 1.00 97.00 237 PHE A O 1
ATOM 1875 N N . PHE A 1 238 ? 9.278 -9.898 -13.844 1.00 96.94 238 PHE A N 1
ATOM 1876 C CA . PHE A 1 238 ? 9.733 -8.570 -14.256 1.00 96.94 238 PHE A CA 1
ATOM 1877 C C . PHE A 1 238 ? 10.649 -7.906 -13.223 1.00 96.94 238 PHE A C 1
ATOM 1879 O O . PHE A 1 238 ? 11.123 -6.800 -13.466 1.00 96.94 238 PHE A O 1
ATOM 1886 N N . GLY A 1 239 ? 10.893 -8.559 -12.081 1.00 96.25 239 GLY A N 1
ATOM 1887 C CA . GLY A 1 239 ? 11.665 -7.980 -10.982 1.00 96.25 239 GLY A CA 1
ATOM 1888 C C . GLY A 1 239 ? 10.903 -6.875 -10.250 1.00 96.25 239 GLY A C 1
ATOM 1889 O O . GLY A 1 239 ? 11.515 -5.906 -9.802 1.00 96.25 239 GLY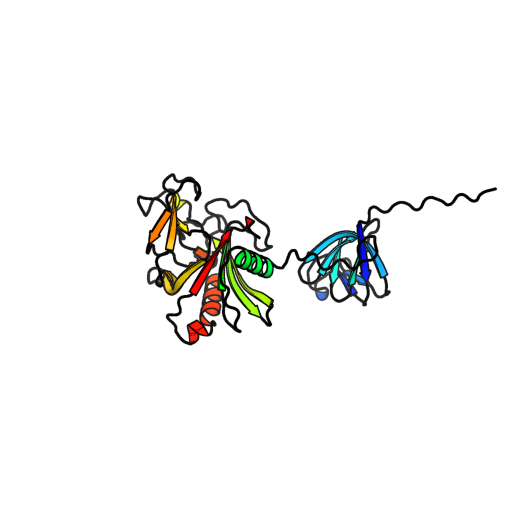 A O 1
ATOM 1890 N N . VAL A 1 240 ? 9.572 -6.998 -10.150 1.00 97.88 240 VAL A N 1
ATOM 1891 C CA . VAL A 1 240 ? 8.724 -6.055 -9.402 1.00 97.88 240 VAL A CA 1
ATOM 1892 C C . VAL A 1 240 ? 8.936 -6.274 -7.906 1.00 97.88 240 VAL A C 1
ATOM 1894 O O . VAL A 1 240 ? 8.241 -7.051 -7.255 1.00 97.88 240 VAL A O 1
ATOM 1897 N N . ASN A 1 241 ? 9.948 -5.613 -7.360 1.00 98.62 241 ASN A N 1
ATOM 1898 C CA . ASN A 1 241 ? 10.341 -5.740 -5.960 1.00 98.62 241 ASN A CA 1
ATOM 1899 C C . ASN A 1 241 ? 9.593 -4.717 -5.089 1.00 98.62 241 ASN A C 1
ATOM 1901 O O . ASN A 1 241 ? 9.177 -3.672 -5.590 1.00 98.62 241 ASN A O 1
ATOM 1905 N N . ILE A 1 242 ? 9.478 -4.986 -3.784 1.00 98.81 242 ILE A N 1
ATOM 1906 C CA . ILE A 1 242 ? 9.123 -3.977 -2.776 1.00 98.81 242 ILE A CA 1
ATOM 1907 C C . ILE A 1 242 ? 10.408 -3.549 -2.067 1.00 98.81 242 ILE A C 1
ATOM 1909 O O . ILE A 1 242 ? 11.064 -4.384 -1.440 1.00 98.81 242 ILE A O 1
ATOM 1913 N N . HIS A 1 243 ? 10.802 -2.283 -2.208 1.00 98.81 243 HIS A N 1
ATOM 1914 C CA . HIS A 1 243 ? 12.086 -1.773 -1.711 1.00 98.81 243 HIS A CA 1
ATOM 1915 C C . HIS A 1 243 ? 12.027 -0.298 -1.280 1.00 98.81 243 HIS A C 1
ATOM 1917 O O . HIS A 1 243 ? 10.974 0.331 -1.345 1.00 98.81 243 HIS A O 1
ATOM 1923 N N . HIS A 1 244 ? 13.149 0.271 -0.827 1.00 98.62 244 HIS A N 1
ATOM 1924 C CA . HIS A 1 244 ? 13.205 1.674 -0.411 1.00 98.62 244 HIS A CA 1
ATOM 1925 C C . HIS A 1 244 ? 13.526 2.652 -1.556 1.00 98.62 244 HIS A C 1
ATOM 1927 O O . HIS A 1 244 ? 14.232 2.313 -2.509 1.00 98.62 244 HIS A O 1
ATOM 1933 N N . GLY A 1 245 ? 13.104 3.908 -1.396 1.00 97.94 245 GLY A N 1
ATOM 1934 C CA . GLY A 1 245 ? 13.334 5.038 -2.302 1.00 97.94 245 GLY A CA 1
ATOM 1935 C C . GLY A 1 245 ? 14.564 5.884 -1.966 1.00 97.94 245 GLY A C 1
ATOM 1936 O O . GLY A 1 245 ? 14.717 6.980 -2.494 1.00 97.94 245 GLY A O 1
ATOM 1937 N N . GLY A 1 246 ? 15.420 5.419 -1.048 1.00 96.75 246 GLY A N 1
ATOM 1938 C CA . GLY A 1 246 ? 16.699 6.070 -0.745 1.00 96.75 246 GLY A CA 1
ATOM 1939 C C . GLY A 1 246 ? 16.566 7.473 -0.147 1.00 96.75 246 GLY A C 1
ATOM 1940 O O . GLY A 1 246 ? 17.473 8.281 -0.306 1.00 96.75 246 GLY A O 1
ATOM 1941 N N . ASN A 1 247 ? 15.445 7.767 0.523 1.00 96.50 247 ASN A N 1
ATOM 1942 C CA . ASN A 1 247 ? 15.119 9.082 1.085 1.00 96.50 247 ASN A CA 1
ATOM 1943 C C . ASN A 1 247 ? 14.949 10.195 0.043 1.00 96.50 247 ASN A C 1
ATOM 1945 O O . ASN A 1 247 ? 15.078 11.371 0.388 1.00 96.50 247 ASN A O 1
ATOM 1949 N N . ASN A 1 248 ? 14.609 9.847 -1.202 1.00 96.38 248 ASN A N 1
ATOM 1950 C CA . ASN A 1 248 ? 14.275 10.840 -2.217 1.00 96.38 248 ASN A CA 1
ATOM 1951 C C . ASN A 1 248 ? 13.182 11.822 -1.740 1.00 96.38 248 ASN A C 1
ATOM 1953 O O . ASN A 1 248 ? 12.359 11.473 -0.876 1.00 96.38 248 ASN A O 1
ATOM 1957 N N . PRO A 1 249 ? 13.148 13.047 -2.299 1.00 96.25 249 PRO A N 1
ATOM 1958 C CA . PRO A 1 249 ? 12.069 13.995 -2.051 1.00 96.25 249 PRO A CA 1
ATOM 1959 C C . PRO A 1 249 ? 10.701 13.374 -2.343 1.00 96.25 249 PRO A C 1
ATOM 1961 O O . PRO A 1 249 ? 10.546 12.605 -3.288 1.00 96.25 249 PRO A O 1
ATOM 1964 N N . VAL A 1 250 ? 9.687 13.735 -1.551 1.00 93.94 250 VAL A N 1
ATOM 1965 C CA . VAL A 1 250 ? 8.305 13.246 -1.741 1.00 93.94 250 VAL A CA 1
ATOM 1966 C C . VAL A 1 250 ? 7.795 13.545 -3.153 1.00 93.94 250 VAL A C 1
ATOM 1968 O O . VAL A 1 250 ? 7.020 12.773 -3.704 1.00 93.94 250 VAL A O 1
ATOM 1971 N N . ASN A 1 251 ? 8.257 14.640 -3.757 1.00 96.31 251 ASN A N 1
ATOM 1972 C CA . ASN A 1 251 ? 7.837 15.076 -5.07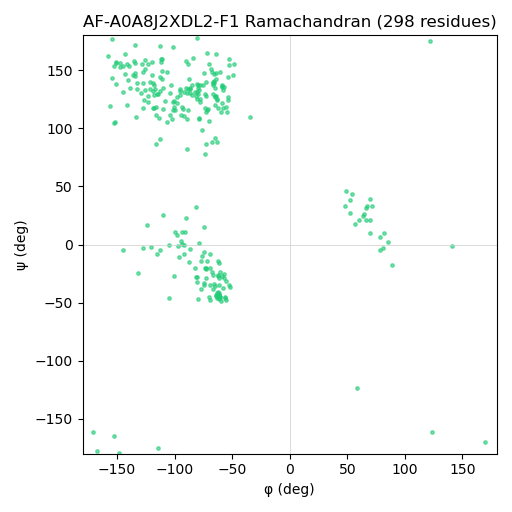9 1.00 96.31 251 ASN A CA 1
ATOM 1973 C C . ASN A 1 251 ? 8.691 14.554 -6.250 1.00 96.31 251 ASN A C 1
ATOM 1975 O O . ASN A 1 251 ? 8.533 15.049 -7.367 1.00 96.31 251 ASN A O 1
ATOM 1979 N N . ASP A 1 252 ? 9.596 13.595 -6.014 1.00 97.62 252 ASP A N 1
ATOM 1980 C CA . ASP A 1 252 ? 10.384 12.990 -7.087 1.00 97.62 252 ASP A CA 1
ATOM 1981 C C . ASP A 1 252 ? 10.813 11.540 -6.796 1.00 97.62 252 ASP A C 1
ATOM 1983 O O . ASP A 1 252 ? 11.767 11.274 -6.059 1.00 97.62 252 ASP A O 1
ATOM 1987 N N . ILE A 1 253 ? 10.162 10.581 -7.465 1.00 98.00 253 ILE A N 1
ATOM 1988 C CA . ILE A 1 253 ? 10.542 9.154 -7.432 1.00 98.00 253 ILE A CA 1
ATOM 1989 C C . ILE A 1 253 ? 11.953 8.934 -8.005 1.00 98.00 253 ILE A C 1
ATOM 1991 O O . ILE A 1 253 ? 12.638 7.973 -7.645 1.00 98.00 253 ILE A O 1
ATOM 1995 N N . GLY A 1 254 ? 12.421 9.804 -8.904 1.00 97.00 254 GLY A N 1
ATOM 1996 C CA . GLY A 1 254 ? 13.706 9.658 -9.574 1.00 97.00 254 GLY A CA 1
ATOM 1997 C C . GLY A 1 254 ? 13.809 8.339 -10.349 1.00 97.00 254 GLY A C 1
ATOM 1998 O O . GLY A 1 254 ? 13.006 8.044 -11.236 1.00 97.00 254 GLY A O 1
ATOM 1999 N N . ARG A 1 255 ? 14.832 7.536 -10.027 1.00 97.00 255 ARG A N 1
ATOM 2000 C CA . ARG A 1 255 ? 15.119 6.238 -10.668 1.00 97.00 255 ARG A CA 1
ATOM 2001 C C . ARG A 1 255 ? 14.867 5.044 -9.747 1.00 97.00 255 ARG A C 1
ATOM 2003 O O . ARG A 1 255 ? 15.470 3.991 -9.932 1.00 97.00 255 ARG A O 1
ATOM 2010 N N . TYR A 1 256 ? 13.992 5.191 -8.757 1.00 97.25 256 TYR A N 1
ATOM 2011 C CA . TYR A 1 256 ? 13.718 4.105 -7.818 1.00 97.25 256 TYR A CA 1
ATOM 2012 C C . TYR A 1 256 ? 12.625 3.141 -8.286 1.00 97.25 256 TYR A C 1
ATOM 2014 O O . TYR A 1 256 ? 12.559 2.043 -7.757 1.00 97.25 256 TYR A O 1
ATOM 2022 N N . SER A 1 257 ? 11.809 3.471 -9.293 1.00 97.12 257 SER A N 1
ATOM 2023 C CA . SER A 1 257 ? 10.784 2.537 -9.779 1.00 97.12 257 SER A CA 1
ATOM 2024 C C . SER A 1 257 ? 10.610 2.559 -11.292 1.00 97.12 257 SER A C 1
ATOM 2026 O O . SER A 1 257 ? 10.212 3.573 -11.860 1.00 97.12 257 SER A O 1
ATOM 2028 N N . ALA A 1 258 ? 10.837 1.411 -11.935 1.00 96.94 258 ALA A N 1
ATOM 2029 C CA . ALA A 1 258 ? 10.355 1.107 -13.288 1.00 96.94 258 ALA A CA 1
ATOM 2030 C C . ALA A 1 258 ? 9.074 0.237 -13.272 1.00 96.94 258 ALA A C 1
ATOM 2032 O O . ALA A 1 258 ? 8.685 -0.309 -14.308 1.00 96.94 258 ALA A O 1
ATOM 2033 N N . GLY A 1 259 ? 8.475 0.075 -12.084 1.00 97.06 259 GLY A N 1
ATOM 2034 C CA . GLY A 1 259 ? 7.341 -0.805 -11.784 1.00 97.06 259 GLY A CA 1
ATOM 2035 C C . GLY A 1 259 ? 7.421 -1.519 -10.433 1.00 97.06 259 GLY A C 1
ATOM 2036 O O . GLY A 1 259 ? 6.504 -2.257 -10.081 1.00 97.06 259 GLY A O 1
ATOM 2037 N N . CYS A 1 260 ? 8.498 -1.302 -9.672 1.00 98.25 260 CYS A N 1
ATOM 2038 C CA . CYS A 1 260 ? 8.606 -1.700 -8.270 1.00 98.25 260 CYS A CA 1
ATOM 2039 C C . CYS A 1 260 ? 7.591 -0.960 -7.389 1.00 98.25 260 CYS A C 1
ATOM 2041 O O . CYS A 1 260 ? 7.059 0.082 -7.762 1.00 98.25 260 CYS A O 1
ATOM 2043 N N . GLN A 1 261 ? 7.380 -1.486 -6.188 1.00 98.75 261 GLN A N 1
ATOM 2044 C CA . GLN A 1 261 ? 6.626 -0.827 -5.126 1.00 98.75 261 GLN A CA 1
ATOM 2045 C C . GLN A 1 261 ? 7.645 -0.249 -4.141 1.00 98.75 261 GLN A C 1
ATOM 2047 O O . GLN A 1 261 ? 8.524 -0.964 -3.661 1.00 98.75 261 GLN A O 1
ATOM 2052 N N . VAL A 1 262 ? 7.610 1.053 -3.885 1.00 98.88 262 VAL A N 1
ATOM 2053 C CA . VAL A 1 262 ? 8.734 1.741 -3.244 1.00 98.88 262 VAL A CA 1
ATOM 2054 C C . VAL A 1 262 ? 8.274 2.535 -2.036 1.00 98.88 262 VAL A C 1
ATOM 2056 O O . VAL A 1 262 ? 7.535 3.499 -2.177 1.00 98.88 262 VAL A O 1
ATOM 2059 N N . ILE A 1 263 ? 8.763 2.183 -0.848 1.00 98.88 263 ILE A N 1
ATOM 2060 C CA . ILE A 1 263 ? 8.617 3.017 0.354 1.00 98.88 263 ILE A CA 1
ATOM 2061 C C . ILE A 1 263 ? 9.695 4.092 0.321 1.00 98.88 263 ILE A C 1
ATOM 2063 O O . ILE A 1 263 ? 10.871 3.780 0.165 1.00 98.88 263 ILE A O 1
ATOM 2067 N N . ARG A 1 264 ? 9.332 5.367 0.465 1.00 98.50 264 ARG A N 1
ATOM 2068 C CA . ARG A 1 264 ? 10.263 6.484 0.227 1.00 98.50 264 ARG A CA 1
ATOM 2069 C C . ARG A 1 264 ? 11.501 6.445 1.135 1.00 98.50 264 ARG A C 1
ATOM 2071 O O . ARG A 1 264 ? 12.630 6.609 0.668 1.00 98.50 264 ARG A O 1
ATOM 2078 N N . SER A 1 265 ? 11.272 6.258 2.432 1.00 97.88 265 SER A N 1
ATOM 2079 C CA . SER A 1 265 ? 12.283 6.338 3.492 1.00 97.88 265 SER A CA 1
ATOM 2080 C C . SER A 1 265 ? 13.031 5.016 3.661 1.00 97.88 265 SER A C 1
ATOM 2082 O O . SER A 1 265 ? 12.432 3.941 3.661 1.00 97.88 265 SER A O 1
ATOM 2084 N N . THR A 1 266 ? 14.354 5.085 3.828 1.00 97.88 266 THR A N 1
ATOM 2085 C CA . THR A 1 266 ? 15.172 3.899 4.137 1.00 97.88 266 THR A CA 1
ATOM 2086 C C . THR A 1 266 ? 14.893 3.369 5.538 1.00 97.88 266 THR A C 1
ATOM 2088 O O . THR A 1 266 ? 14.922 2.159 5.743 1.00 97.88 266 THR A O 1
ATOM 2091 N N . THR A 1 267 ? 14.611 4.261 6.491 1.00 97.62 267 THR A N 1
ATOM 2092 C CA . THR A 1 267 ? 14.312 3.902 7.885 1.00 97.62 267 THR A CA 1
ATOM 2093 C C . THR A 1 267 ? 12.969 3.186 7.981 1.00 97.62 267 THR A C 1
ATOM 2095 O O . THR A 1 267 ? 12.889 2.101 8.547 1.00 97.62 267 THR A O 1
ATOM 2098 N N . ASP A 1 268 ? 11.945 3.743 7.339 1.00 97.94 268 ASP A N 1
ATOM 2099 C CA . ASP A 1 268 ? 10.589 3.188 7.302 1.00 97.94 268 ASP A CA 1
ATOM 2100 C C . ASP A 1 268 ? 10.593 1.804 6.641 1.00 97.94 268 ASP A C 1
ATOM 2102 O O . ASP A 1 268 ? 9.968 0.853 7.108 1.00 97.94 268 ASP A O 1
ATOM 2106 N N . PHE A 1 269 ? 11.360 1.661 5.556 1.00 98.69 269 PHE A N 1
ATOM 2107 C CA . PHE A 1 269 ? 11.509 0.378 4.887 1.00 98.69 269 PHE A CA 1
ATOM 2108 C C . PHE A 1 269 ? 12.249 -0.654 5.751 1.00 98.69 269 PHE A C 1
ATOM 2110 O O . PHE A 1 269 ? 11.874 -1.826 5.755 1.00 98.69 269 PHE A O 1
ATOM 2117 N N . ALA A 1 270 ? 13.270 -0.241 6.507 1.00 98.38 270 ALA A N 1
ATOM 2118 C CA . ALA A 1 270 ? 13.955 -1.131 7.441 1.00 98.38 270 ALA A CA 1
ATOM 2119 C C . ALA A 1 270 ? 13.005 -1.634 8.543 1.00 98.38 270 ALA A C 1
ATOM 2121 O O . ALA A 1 270 ? 13.023 -2.825 8.860 1.00 98.38 270 ALA A O 1
ATOM 2122 N N . GLU A 1 271 ? 12.132 -0.770 9.071 1.00 98.50 271 GLU A N 1
ATOM 2123 C CA . GLU A 1 271 ? 11.087 -1.163 10.023 1.00 98.50 271 GLU A CA 1
ATOM 2124 C C . GLU A 1 271 ? 10.075 -2.131 9.384 1.00 98.50 271 GLU A C 1
ATOM 2126 O O . GLU A 1 271 ? 9.761 -3.172 9.968 1.00 98.50 271 GLU A O 1
ATOM 2131 N N . LEU A 1 272 ? 9.635 -1.878 8.141 1.00 98.75 272 LEU A N 1
ATOM 2132 C CA . LEU A 1 272 ? 8.790 -2.828 7.409 1.00 98.75 272 LEU A CA 1
ATOM 2133 C C . LEU A 1 272 ? 9.460 -4.203 7.288 1.00 98.75 272 LEU A C 1
ATOM 2135 O O . LEU A 1 272 ? 8.811 -5.218 7.541 1.00 98.75 272 LEU A O 1
ATOM 2139 N N . MET A 1 273 ? 10.749 -4.259 6.939 1.00 98.81 273 MET A N 1
ATOM 2140 C CA . MET A 1 273 ? 11.479 -5.526 6.821 1.00 98.81 273 MET A CA 1
ATOM 2141 C C . MET A 1 273 ? 11.606 -6.254 8.165 1.00 98.81 273 MET A C 1
ATOM 2143 O O . MET A 1 273 ? 11.494 -7.480 8.203 1.00 98.81 273 MET A O 1
ATOM 2147 N N . GLN A 1 274 ? 11.773 -5.530 9.278 1.00 98.75 274 GLN A N 1
ATOM 2148 C CA . GLN A 1 274 ? 11.729 -6.123 10.620 1.00 98.75 274 GLN A CA 1
ATOM 2149 C C . GLN A 1 274 ? 10.353 -6.733 10.922 1.00 98.75 274 GLN A C 1
ATOM 2151 O O . GLN A 1 274 ? 10.273 -7.862 11.408 1.00 98.75 274 GLN A O 1
ATOM 2156 N N . ILE A 1 275 ? 9.267 -6.037 10.574 1.00 98.75 275 ILE A N 1
ATOM 2157 C CA . ILE A 1 275 ? 7.895 -6.535 10.748 1.00 98.75 275 ILE A CA 1
ATOM 2158 C C . ILE A 1 275 ? 7.641 -7.773 9.880 1.00 98.75 275 ILE A C 1
ATOM 2160 O O . ILE A 1 275 ? 7.099 -8.757 10.380 1.00 98.75 275 ILE A O 1
ATOM 2164 N N . VAL A 1 276 ? 8.068 -7.766 8.615 1.00 98.81 276 VAL A N 1
ATOM 2165 C CA . VAL A 1 276 ? 7.983 -8.926 7.709 1.00 98.81 276 VAL A CA 1
ATOM 2166 C C . VAL A 1 276 ? 8.685 -10.140 8.311 1.00 98.81 276 VAL A C 1
ATOM 2168 O O . VAL A 1 276 ? 8.117 -11.229 8.346 1.00 98.81 276 VAL A O 1
ATOM 2171 N N . LYS A 1 277 ? 9.895 -9.950 8.842 1.00 98.75 277 LYS A N 1
ATOM 2172 C CA . LYS A 1 277 ? 10.661 -11.018 9.490 1.00 98.75 277 LYS A CA 1
ATOM 2173 C C . LYS A 1 277 ? 10.060 -11.476 10.810 1.00 98.75 277 LYS A C 1
ATOM 2175 O O . LYS A 1 277 ? 10.360 -12.578 11.244 1.00 98.75 277 LYS A O 1
ATOM 2180 N N . SER A 1 278 ? 9.214 -10.675 11.452 1.00 98.56 278 SER A N 1
ATOM 2181 C CA . SER A 1 278 ? 8.485 -11.096 12.654 1.00 98.56 278 SER A CA 1
ATOM 2182 C C . SER A 1 278 ? 7.301 -12.028 12.360 1.00 98.56 278 SER A C 1
ATOM 2184 O O . SER A 1 278 ? 6.726 -12.583 13.295 1.00 98.56 278 SER A O 1
ATOM 2186 N N . ASP A 1 279 ? 6.921 -12.209 11.087 1.00 98.75 279 ASP A N 1
ATOM 2187 C CA . ASP A 1 279 ? 5.816 -13.090 10.708 1.00 98.75 279 ASP A CA 1
ATOM 2188 C C . ASP A 1 279 ? 6.150 -14.560 11.040 1.00 98.75 279 ASP A C 1
ATOM 2190 O O . ASP A 1 279 ? 7.196 -15.062 10.610 1.00 98.75 279 ASP A O 1
ATOM 2194 N N . PRO A 1 280 ? 5.277 -15.291 11.761 1.00 98.69 280 PRO A N 1
ATOM 2195 C CA . PRO A 1 280 ? 5.555 -16.665 12.183 1.00 98.69 280 PRO A CA 1
ATOM 2196 C C . PRO A 1 280 ? 5.752 -17.634 11.009 1.00 98.69 280 PRO A C 1
ATOM 2198 O O . PRO A 1 280 ? 6.497 -18.605 11.127 1.00 98.69 280 PRO A O 1
ATOM 2201 N N . ARG A 1 281 ? 5.129 -17.374 9.855 1.00 98.62 281 ARG A N 1
ATOM 2202 C CA . ARG A 1 281 ? 5.260 -18.217 8.658 1.00 98.62 281 ARG A CA 1
ATOM 2203 C C . ARG A 1 281 ? 6.615 -18.018 7.997 1.00 98.62 281 ARG A C 1
ATOM 2205 O O . ARG A 1 281 ? 7.184 -18.980 7.488 1.00 98.62 281 ARG A O 1
ATOM 2212 N N . TRP A 1 282 ? 7.139 -16.792 8.045 1.00 98.62 282 TRP A N 1
ATOM 2213 C CA . TRP A 1 282 ? 8.508 -16.514 7.629 1.00 98.62 282 TRP A CA 1
ATOM 2214 C C . TRP A 1 282 ? 9.511 -17.116 8.610 1.00 98.62 282 TRP A C 1
ATOM 2216 O O . TRP A 1 282 ? 10.419 -17.803 8.173 1.00 98.62 282 TRP A O 1
ATOM 2226 N N . GLN A 1 283 ? 9.315 -16.963 9.922 1.00 98.69 283 GLN A N 1
ATOM 2227 C CA . GLN A 1 283 ? 10.189 -17.580 10.935 1.00 98.69 283 GLN A CA 1
ATOM 2228 C C . GLN A 1 283 ? 10.261 -19.109 10.798 1.00 98.69 283 GLN A C 1
ATOM 2230 O O . GLN A 1 283 ? 11.324 -19.701 10.959 1.00 98.69 283 GLN A O 1
ATOM 2235 N N . ALA A 1 284 ? 9.145 -19.754 10.449 1.00 98.50 284 ALA A N 1
ATOM 2236 C CA . ALA A 1 284 ? 9.111 -21.189 10.175 1.00 98.50 284 ALA A CA 1
ATOM 2237 C C . ALA A 1 284 ? 9.776 -21.568 8.837 1.00 98.50 284 ALA A C 1
ATOM 2239 O O . ALA A 1 284 ? 10.277 -22.681 8.686 1.00 98.50 284 ALA A O 1
ATOM 2240 N N . ASN A 1 285 ? 9.760 -20.669 7.851 1.00 98.06 285 ASN A N 1
ATOM 2241 C CA . ASN A 1 285 ? 10.345 -20.876 6.533 1.00 98.06 285 ASN A CA 1
ATOM 2242 C C . ASN A 1 285 ? 10.763 -19.532 5.916 1.00 98.06 285 ASN A C 1
ATOM 2244 O O . ASN A 1 285 ? 9.926 -18.806 5.383 1.00 98.06 285 ASN A O 1
ATOM 2248 N N . HIS A 1 286 ? 12.064 -19.224 5.903 1.00 96.88 286 HIS A N 1
ATOM 2249 C CA . HIS A 1 286 ? 12.573 -17.963 5.337 1.00 96.88 286 HIS A CA 1
ATOM 2250 C C . HIS A 1 286 ? 12.289 -17.808 3.827 1.00 96.88 286 HIS A C 1
ATOM 2252 O O . HIS A 1 286 ? 12.391 -16.708 3.286 1.00 96.88 286 HIS A O 1
ATOM 2258 N N . ALA A 1 287 ? 11.895 -18.888 3.143 1.00 96.19 287 ALA A N 1
ATOM 2259 C CA . ALA A 1 287 ? 11.382 -18.869 1.778 1.00 96.19 287 ALA A CA 1
ATOM 2260 C C . ALA A 1 287 ? 9.846 -18.708 1.723 1.00 96.19 287 ALA A C 1
ATOM 2262 O O . ALA A 1 287 ? 9.215 -19.077 0.732 1.00 96.19 287 ALA A O 1
ATOM 2263 N N . TYR A 1 288 ? 9.201 -18.168 2.757 1.00 98.25 288 TYR A N 1
ATOM 2264 C CA . TYR A 1 288 ? 7.766 -17.914 2.726 1.00 98.25 288 TYR A CA 1
ATOM 2265 C C . TYR A 1 288 ? 7.403 -16.887 1.643 1.00 98.25 288 TYR A C 1
ATOM 2267 O O . TYR A 1 288 ? 7.939 -15.780 1.610 1.00 98.25 288 TYR A O 1
ATOM 2275 N N . ILE A 1 289 ? 6.478 -17.263 0.753 1.00 98.25 289 ILE A N 1
ATOM 2276 C CA . ILE A 1 289 ? 5.968 -16.387 -0.308 1.00 98.25 289 ILE A CA 1
ATOM 2277 C C . ILE A 1 289 ? 4.761 -15.617 0.226 1.00 98.25 289 ILE A C 1
ATOM 2279 O O . ILE A 1 289 ? 3.666 -16.179 0.378 1.00 98.25 289 ILE A O 1
ATOM 2283 N N . PHE A 1 290 ? 4.961 -14.324 0.454 1.00 98.44 290 PHE A N 1
ATOM 2284 C CA . PHE A 1 290 ? 3.938 -13.393 0.894 1.00 98.44 290 PHE A CA 1
ATOM 2285 C C . PHE A 1 290 ? 2.965 -13.023 -0.227 1.00 98.44 290 PHE A C 1
ATOM 2287 O O . PHE A 1 290 ? 3.318 -12.914 -1.409 1.00 98.44 290 PHE A O 1
ATOM 2294 N N . LYS A 1 291 ? 1.718 -12.781 0.189 1.00 98.06 291 LYS A N 1
ATOM 2295 C CA . LYS A 1 291 ? 0.717 -12.076 -0.608 1.00 98.06 291 LYS A CA 1
ATOM 2296 C C . LYS A 1 291 ? 0.959 -10.572 -0.499 1.00 98.06 291 LYS A C 1
ATOM 2298 O O . LYS A 1 291 ? 1.173 -10.071 0.603 1.00 98.06 291 LYS A O 1
ATOM 2303 N N . TYR A 1 292 ? 0.850 -9.874 -1.620 1.00 98.56 292 TYR A N 1
ATOM 2304 C CA . TYR A 1 292 ? 0.709 -8.424 -1.681 1.00 98.56 292 TYR A CA 1
ATOM 2305 C C . TYR A 1 292 ? -0.641 -8.098 -2.300 1.00 98.56 292 TYR A C 1
ATOM 2307 O O . TYR A 1 292 ? -1.028 -8.700 -3.305 1.00 98.56 292 TYR A O 1
ATOM 2315 N N . THR A 1 293 ? -1.360 -7.170 -1.684 1.00 98.81 293 THR A N 1
ATOM 2316 C CA . THR A 1 293 ? -2.633 -6.677 -2.206 1.00 98.81 293 THR A CA 1
ATOM 2317 C C . THR A 1 293 ? -2.476 -5.207 -2.545 1.00 98.81 293 THR A C 1
ATOM 2319 O O . THR A 1 293 ? -2.320 -4.389 -1.642 1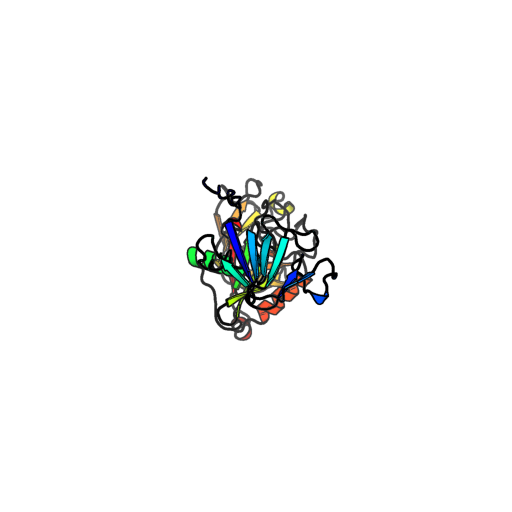.00 98.81 293 THR A O 1
ATOM 2322 N N . LEU A 1 294 ? -2.505 -4.883 -3.835 1.00 98.81 294 LEU A N 1
ATOM 2323 C CA . LEU A 1 294 ? -2.491 -3.514 -4.328 1.00 98.81 294 LEU A CA 1
ATOM 2324 C C . LEU A 1 294 ? -3.933 -3.044 -4.536 1.00 98.81 294 LEU A C 1
ATOM 2326 O O . LEU A 1 294 ? -4.680 -3.621 -5.326 1.00 98.81 294 LEU A O 1
ATOM 2330 N N . LEU A 1 295 ? -4.336 -2.013 -3.807 1.00 98.69 295 LEU A N 1
ATOM 2331 C CA . LEU A 1 295 ? -5.675 -1.443 -3.845 1.00 98.69 295 LEU A CA 1
ATOM 2332 C C . LEU A 1 295 ? -5.637 -0.055 -4.468 1.00 98.69 295 LEU A C 1
ATOM 2334 O O . LEU A 1 295 ? -4.676 0.686 -4.284 1.00 98.69 295 LEU A O 1
ATOM 2338 N N . TRP A 1 296 ? -6.724 0.329 -5.129 1.00 97.31 296 TRP A N 1
ATOM 2339 C CA . TRP A 1 296 ? -6.940 1.726 -5.478 1.00 97.31 296 TRP A CA 1
ATOM 2340 C C . TRP A 1 296 ? -7.585 2.450 -4.297 1.00 97.31 296 TRP A C 1
ATOM 2342 O O . TRP A 1 296 ? -8.612 2.000 -3.790 1.00 97.31 296 TRP A O 1
ATOM 2352 N N . GLY A 1 297 ? -7.031 3.584 -3.868 1.00 94.44 297 GLY A N 1
ATOM 2353 C CA . GLY A 1 297 ? -7.538 4.366 -2.737 1.00 94.44 297 GLY A CA 1
ATOM 2354 C C . GLY A 1 297 ? -8.993 4.807 -2.900 1.00 94.44 297 GLY A C 1
ATOM 2355 O O . GLY A 1 297 ? -9.708 4.940 -1.914 1.00 94.44 297 GLY A O 1
ATOM 2356 N N . ARG A 1 298 ? -9.480 4.933 -4.142 1.00 90.94 298 ARG A N 1
ATOM 2357 C CA . ARG A 1 298 ? -10.894 5.224 -4.449 1.00 90.94 298 ARG A CA 1
ATOM 2358 C C . ARG A 1 298 ? -11.861 4.079 -4.133 1.00 90.94 298 ARG A C 1
ATOM 2360 O O . ARG A 1 298 ? -13.067 4.259 -4.260 1.00 90.94 298 ARG A O 1
ATOM 2367 N N . TRP A 1 299 ? -11.355 2.903 -3.776 1.00 92.19 299 TRP A N 1
ATOM 2368 C CA . TRP A 1 299 ? -12.164 1.776 -3.318 1.00 92.19 299 TRP A CA 1
ATOM 2369 C C . TRP A 1 299 ? -12.458 1.805 -1.806 1.00 92.19 299 TRP A C 1
ATOM 2371 O O . TRP A 1 299 ? -13.161 0.913 -1.335 1.00 92.19 299 TRP A O 1
ATOM 2381 N N . LEU A 1 300 ? -11.902 2.765 -1.050 1.00 87.06 300 LEU A N 1
ATOM 2382 C CA . LEU A 1 300 ? -11.954 2.865 0.422 1.00 87.06 300 LEU A CA 1
ATOM 2383 C C . LEU A 1 300 ? -12.789 4.060 0.911 1.00 87.06 300 LEU A C 1
ATOM 2385 O O . LEU A 1 300 ? -13.248 4.022 2.082 1.00 87.06 300 LEU A O 1
#

Sequence (300 aa):
MLLEEKPKQKTDALYILKVVKPTTFKAEAIQSSFLPEDKKVVIEEIPQEFPVLAYKYENHHYKVSLANQTIKGFNTWYAYDGHVQLLDQTGKSIKKAHLGSLAEKVVACCSERGYSLDKNTGEINLIGIEGINLDGTPNQDAPNLFNDLIGCLSFENGQPKFKCLYIGTTEPGRYYTLNKLNNKGAARLELGQQRCWQTGLHNGKYEALIQTGASVKVWRDGNKDFSRKGDVLDTGFFGVNIHHGGNNPVNDIGRYSAGCQVIRSTTDFAELMQIVKSDPRWQANHAYIFKYTLLWGRWL

Nearest PDB structures (foldseek):
  8q87-assembly1_BD  TM=4.737E-01  e=4.145E+00  Gallus gallus
  6znp-assembly2_B  TM=1.785E-01  e=8.725E+00  Bacillus subtilis subsp. subtilis str. 168

pLDDT: mean 90.53, std 13.27, range [32.34, 98.88]